Protein 5C0P (pdb70)

InterPro domains:
  IPR006710 Glycoside hydrolase, family 43 [PF04616] (42-323)
  IPR023296 Glycosyl hydrolase, five-bladed beta-propeller domain superfamily [G3DSA:2.115.10.20] (27-323)
  IPR023296 Glycosyl hydrolase, five-bladed beta-propeller domain superfamily [SSF75005] (12-322)
  IPR050727 Glycosyl hydrolase 43 family arabinanases [PTHR43301] (40-306)

Secondary structure (DSSP, 8-state):
----EEGGG---SS-EEE--TTT--EEEEE-SSSEEEEE-SSSSEEEEEEEEE---TT-S--EEEEEEEEEEETTEEEEEEEEEETTEEEEEEEEEESSTT---EESSSS-SS-TT--EEEEEEE-TTS-EEEEEEE-HHHHSB-EEEEEEEPTTSSSEEEEEEEEEEGGGSTTB--EEETTEEEB--B-----B-TTS-B--EEEEBTTT--EEEE-EEBTT--TT---EE-SS-S-SSS-B------TTS---EEEESSSSS-EEEE-----BTTB-

Radius of gyration: 17.66 Å; Cα contacts (8 Å, |Δi|>4): 765; chains: 1; bounding box: 40×49×40 Å

Sequence (279 aa):
ESFTIPVSSLRLRDPFILVDKKTSYYLHFNNNLKIRVYKSKDLSTWKDEGYSFIAKSSDFWGQQDFWAPDVYEYEGRYYLFTTFSNAGVKRGTSILVSDSPKGPFTPLVNKAITPSGWCLDGSLYIDKEGNPWLLFCREWLETIDGEIYAQRLAKDLKTTEGDPYLLFKASEAPWVGSITSSGVTGNVTDAPFIYRLDDGKLILWSSFRKTDGKYAIGQAVSASGNVLGPWVQEPETLNSDDGGHAVFKDLKGRLISYHAPNSQTEHPVITTPIYIKDGKF

Foldseek 3Di:
DDFAAFQLNDFAFQWAWDQDVVVQTKTWGCPDQFIWIWDDNASGTIHTPGTQEHDDPPQQFRDDQHRWYWDDAPQWIKIWTWGADVPWDIAIFIWIANDSSHNTHGPDRDHQPDRVFFGQWDWDQAPVRFIKTKTWTFCVVVQQIWIWIFTADSSNSYTDDDIATQDTQVLAQQWDWDDDPHGTGWGWAADDWDADPVLKIKWIWTAGPPPRAIFIWMWIARVSDPSGNTHTDRDTPDDFSKDNKWDAHPVRFMMWIWDNPDDGTGIDDDGDDDDPHHD

Solvent-accessible surface area: 12162 Å² total

B-factor: mean 16.39, std 7.63, range [6.93, 49.6]

CATH classification: 2.115.10.20

Organism: Bacteroides thetaiotaomicron (strain ATCC 29148 / DSM 2079 / JCM 5827 / CCUG 10774 / NCTC 10582 / VPI-5482 / E50) (NCBI:txid226186)

Nearest PDB structures (foldseek):
  5c0p-assembly1_A  TM=1.004E+00  e=2.204E-50  Bacteroides thetaiotaomicron VPI-5482
  4qqs-assembly1_A  TM=8.569E-01  e=2.802E-17  Halothermothrix orenii H 168
  4nov-assembly1_A  TM=7.541E-01  e=3.709E-13  Butyrivibrio proteoclasticus B316
  6xn1-assembly2_B  TM=7.349E-01  e=5.796E-10  Xanthomonas citri pv. citri str. 306
  4mlg-assembly1_B  TM=7.276E-01  e=7.431E-10  uncultured organism

Structure (mmCIF, N/CA/C/O backbone):
data_5C0P
#
_entry.id   5C0P
#
_cell.length_a   83.804
_cell.length_b   83.804
_cell.length_c   43.366
_cell.angle_alpha   90.00
_cell.angle_beta   90.00
_cell.angle_gamma   90.00
#
_symmetry.space_group_name_H-M   'P 43'
#
loop_
_entity.id
_entity.type
_entity.pdbx_description
1 polymer Endo-arabinase
2 non-polymer 'MAGNESIUM ION'
3 non-polymer 'CHLORIDE ION'
4 non-polymer GLYCEROL
5 non-polymer 2-AMINO-2-HYDROXYMETHYL-PROPANE-1,3-DIOL
6 water water
#
loop_
_atom_site.group_PDB
_atom_site.id
_atom_site.type_symbol
_atom_site.label_atom_id
_atom_site.label_alt_id
_atom_site.label_comp_id
_atom_site.label_asym_id
_atom_site.label_entity_id
_atom_site.label_seq_id
_atom_site.pdbx_PDB_ins_code
_atom_site.Cartn_x
_atom_site.Cartn_y
_atom_site.Cartn_z
_atom_site.occupancy
_atom_site.B_iso_or_equiv
_atom_site.auth_seq_id
_atom_site.auth_comp_id
_atom_site.auth_asym_id
_atom_site.auth_atom_id
_atom_site.pdbx_PDB_model_num
ATOM 1 N N . GLU A 1 15 ? 36.539 -7.215 42.475 1.00 31.52 40 GLU A N 1
ATOM 2 C CA . GLU A 1 15 ? 36.627 -5.757 42.411 1.00 30.82 40 GLU A CA 1
ATOM 3 C C . GLU A 1 15 ? 36.926 -5.150 43.769 1.00 27.75 40 GLU A C 1
ATOM 4 O O . GLU A 1 15 ? 36.226 -5.424 44.741 1.00 27.06 40 GLU A O 1
ATOM 10 N N . SER A 1 16 ? 37.950 -4.303 43.843 1.00 23.22 41 SER A N 1
ATOM 11 C CA . SER A 1 16 ? 38.245 -3.637 45.104 1.00 19.60 41 SER A CA 1
ATOM 12 C C . SER A 1 16 ? 37.918 -2.146 45.031 1.00 18.90 41 SER A C 1
ATOM 13 O O . SER A 1 16 ? 38.133 -1.491 44.009 1.00 23.57 41 SER A O 1
ATOM 16 N N . PHE A 1 17 ? 37.371 -1.626 46.124 1.00 15.59 42 PHE A N 1
ATOM 17 C CA . PHE A 1 17 ? 36.951 -0.239 46.191 1.00 15.11 42 PHE A CA 1
ATOM 18 C C . PHE A 1 17 ? 37.750 0.398 47.311 1.00 17.93 42 PHE A C 1
ATOM 19 O O . PHE A 1 17 ? 37.416 0.248 48.485 1.00 25.32 42 PHE A O 1
ATOM 27 N N . THR A 1 18 ? 38.815 1.099 46.944 1.00 15.50 43 THR A N 1
ATOM 28 C CA . THR A 1 18 ? 39.818 1.525 47.922 1.00 16.03 43 THR A CA 1
ATOM 29 C C . THR A 1 18 ? 39.878 3.030 48.166 1.00 18.10 43 THR A C 1
ATOM 30 O O . THR A 1 18 ? 40.666 3.492 48.994 1.00 20.02 43 THR A O 1
ATOM 34 N N . ILE A 1 19 ? 39.058 3.787 47.447 1.00 14.72 44 ILE A N 1
ATOM 35 C CA . ILE A 1 19 ? 39.068 5.243 47.551 1.00 16.54 44 ILE A CA 1
ATOM 36 C C . ILE A 1 19 ? 37.986 5.703 48.520 1.00 13.15 44 ILE A C 1
ATOM 37 O O . ILE A 1 19 ? 36.795 5.599 48.216 1.00 16.76 44 ILE A O 1
ATOM 42 N N . PRO A 1 20 ? 38.392 6.219 49.690 1.00 14.07 45 PRO A N 1
ATOM 43 C CA . PRO A 1 20 ? 37.368 6.645 50.652 1.00 13.10 45 PRO A CA 1
ATOM 44 C C . PRO A 1 20 ? 36.636 7.885 50.157 1.00 12.56 45 PRO A C 1
ATOM 45 O O . PRO A 1 20 ? 37.265 8.770 49.564 1.00 14.92 45 PRO A O 1
ATOM 49 N N . VAL A 1 21 ? 35.328 7.962 50.400 1.00 15.89 46 VAL A N 1
ATOM 50 C CA . VAL A 1 21 ? 34.548 9.121 49.965 1.00 14.40 46 VAL A CA 1
ATOM 51 C C . VAL A 1 21 ? 35.127 10.433 50.531 1.00 13.13 46 VAL A C 1
ATOM 52 O O . VAL A 1 21 ? 35.094 11.467 49.862 1.00 14.11 46 VAL A O 1
ATOM 56 N N . SER A 1 22 ? 35.708 10.370 51.725 1.00 14.55 47 SER A N 1
ATOM 57 C CA . SER A 1 22 ? 36.275 11.559 52.362 1.00 14.97 47 SER A CA 1
ATOM 58 C C . SER A 1 22 ? 37.495 12.104 51.604 1.00 16.07 47 SER A C 1
ATOM 59 O O . SER A 1 22 ? 37.876 13.265 51.781 1.00 18.25 47 SER A O 1
ATOM 62 N N . SER A 1 23 ? 38.093 11.275 50.750 1.00 15.83 48 SER A N 1
ATOM 63 C CA . SER A 1 23 ? 39.305 11.670 50.033 1.00 15.04 48 SER A CA 1
ATOM 64 C C . SER A 1 23 ? 39.004 12.283 48.665 1.00 14.67 48 SER A C 1
ATOM 65 O O . SER A 1 23 ? 39.901 12.816 48.004 1.00 14.70 48 SER A O 1
ATOM 68 N N . LEU A 1 24 ? 37.748 12.203 48.235 1.00 13.23 49 LEU A N 1
ATOM 69 C CA . LEU A 1 24 ? 37.374 12.726 46.928 1.00 10.11 49 LEU A CA 1
ATOM 70 C C . LEU A 1 24 ? 37.475 14.246 46.918 1.00 12.72 49 LEU A C 1
ATOM 71 O O . LEU A 1 24 ? 37.063 14.910 47.866 1.00 15.72 49 LEU A O 1
ATOM 76 N N . ARG A 1 25 ? 38.062 14.786 45.855 1.00 11.37 50 ARG A N 1
ATOM 77 C CA . ARG A 1 25 ? 38.179 16.224 45.651 1.00 11.11 50 ARG A CA 1
ATOM 78 C C . ARG A 1 25 ? 37.611 16.555 44.278 1.00 15.36 50 ARG A C 1
ATOM 79 O O . ARG A 1 25 ? 38.229 16.282 43.250 1.00 16.21 50 ARG A O 1
ATOM 87 N N . LEU A 1 26 ? 36.409 17.127 44.266 1.00 11.34 51 LEU A N 1
ATOM 88 C CA . LEU A 1 26 ? 35.704 17.415 43.029 1.00 13.58 51 LEU A CA 1
ATOM 89 C C . LEU A 1 26 ? 34.547 18.354 43.336 1.00 13.26 51 LEU A C 1
ATOM 90 O O . LEU A 1 26 ? 34.163 18.523 44.498 1.00 12.98 51 LEU A O 1
ATOM 95 N N . ARG A 1 27 ? 34.032 18.983 42.292 1.00 13.15 52 ARG A N 1
ATOM 96 C CA . ARG A 1 27 ? 32.903 19.895 42.391 1.00 12.43 52 ARG A CA 1
ATOM 97 C C . ARG A 1 27 ? 31.673 19.255 41.776 1.00 11.57 52 ARG A C 1
ATOM 98 O O . ARG A 1 27 ? 31.778 18.315 40.984 1.00 11.67 52 ARG A O 1
ATOM 106 N N . ASP A 1 28 ? 30.508 19.782 42.145 1.00 8.95 53 ASP A N 1
ATOM 107 C CA . ASP A 1 28 ? 29.253 19.481 41.452 1.00 9.38 53 ASP A CA 1
ATOM 108 C C . ASP A 1 28 ? 28.904 17.993 41.370 1.00 9.75 53 ASP A C 1
ATOM 109 O O . ASP A 1 28 ? 28.543 17.511 40.294 1.00 10.80 53 ASP A O 1
ATOM 114 N N . PRO A 1 29 ? 28.996 17.260 42.497 1.00 10.61 54 PRO A N 1
ATOM 115 C CA . PRO A 1 29 ? 28.844 15.801 42.395 1.00 9.45 54 PRO A CA 1
ATOM 116 C C . PRO A 1 29 ? 27.410 15.327 42.179 1.00 11.81 54 PRO A C 1
ATOM 117 O O . PRO A 1 29 ? 26.517 15.531 43.011 1.00 12.97 54 PRO A O 1
ATOM 121 N N . PHE A 1 30 ? 27.208 14.697 41.033 1.00 12.10 55 PHE A N 1
ATOM 122 C CA . PHE A 1 30 ? 25.927 14.104 40.681 1.00 10.81 55 PHE A CA 1
ATOM 123 C C . PHE A 1 30 ? 26.060 12.594 40.839 1.00 9.59 55 PHE A C 1
ATOM 124 O O . PHE A 1 30 ? 26.953 11.983 40.257 1.00 10.98 55 PHE A O 1
ATOM 132 N N . ILE A 1 31 ? 25.167 11.990 41.618 1.00 10.19 56 ILE A N 1
ATOM 133 C CA . ILE A 1 31 ? 25.205 10.543 41.841 1.00 9.26 56 ILE A CA 1
ATOM 134 C C . ILE A 1 31 ? 24.174 9.842 40.964 1.00 8.96 56 ILE A C 1
ATOM 135 O O . ILE A 1 31 ? 22.964 10.081 41.094 1.00 10.29 56 ILE A O 1
ATOM 140 N N . LEU A 1 32 ? 24.654 8.993 40.059 1.00 9.25 57 LEU A N 1
ATOM 141 C CA . LEU A 1 32 ? 23.778 8.123 39.282 1.00 9.32 57 LEU A CA 1
ATOM 142 C C . LEU A 1 32 ? 23.543 6.837 40.069 1.00 12.11 57 LEU A C 1
ATOM 143 O 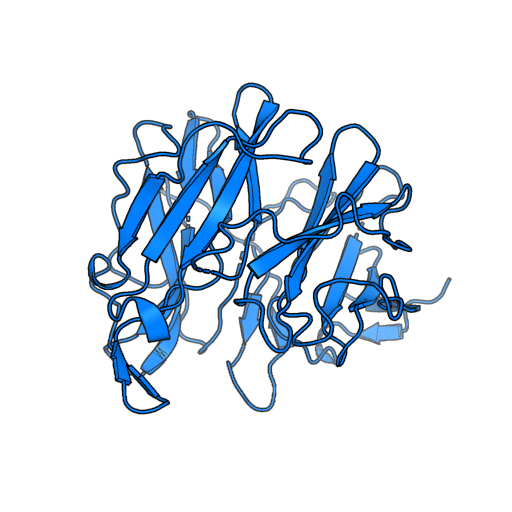O . LEU A 1 32 ? 24.493 6.107 40.360 1.00 10.93 57 LEU A O 1
ATOM 148 N N . VAL A 1 33 ? 22.289 6.576 40.436 1.00 10.60 58 VAL A N 1
ATOM 149 C CA . VAL A 1 33 ? 21.909 5.303 41.053 1.00 10.95 58 VAL A CA 1
ATOM 150 C C . VAL A 1 33 ? 21.436 4.379 39.945 1.00 13.09 58 VAL A C 1
ATOM 151 O O . VAL A 1 33 ? 20.364 4.585 39.370 1.00 15.49 58 VAL A O 1
ATOM 155 N N . ASP A 1 34 ? 22.242 3.371 39.624 1.00 10.59 59 ASP A N 1
ATOM 156 C CA . ASP A 1 34 ? 21.903 2.494 38.514 1.00 11.22 59 ASP A CA 1
ATOM 157 C C . ASP A 1 34 ? 21.417 1.149 39.025 1.00 11.92 59 ASP A C 1
ATOM 158 O O . ASP A 1 34 ? 22.212 0.329 39.491 1.00 13.52 59 ASP A O 1
ATOM 163 N N . LYS A 1 35 ? 20.114 0.906 38.934 1.00 14.31 60 LYS A N 1
ATOM 164 C CA . LYS A 1 35 ? 19.580 -0.374 39.381 1.00 15.74 60 LYS A CA 1
ATOM 165 C C . LYS A 1 35 ? 20.097 -1.526 38.523 1.00 16.90 60 LYS A C 1
ATOM 166 O O . LYS A 1 35 ? 20.348 -2.620 39.036 1.00 17.17 60 LYS A O 1
ATOM 170 N N . LYS A 1 36 ? 20.273 -1.272 37.230 1.00 15.33 61 LYS A N 1
ATOM 171 C CA . LYS A 1 36 ? 20.640 -2.329 36.287 1.00 15.56 61 LYS A CA 1
ATOM 172 C C . LYS A 1 36 ? 21.924 -3.049 36.694 1.00 14.26 61 LYS A C 1
ATOM 173 O O . LYS A 1 36 ? 21.952 -4.285 36.782 1.00 17.02 61 LYS A O 1
ATOM 179 N N . THR A 1 37 ? 22.969 -2.274 36.972 1.00 14.20 62 THR A N 1
ATOM 180 C CA . THR A 1 37 ? 24.253 -2.833 37.392 1.00 11.30 62 THR A CA 1
ATOM 181 C C . THR A 1 37 ? 24.383 -2.843 38.910 1.00 14.57 62 THR A C 1
ATOM 182 O O . THR A 1 37 ? 25.381 -3.330 39.454 1.00 12.31 62 THR A O 1
ATOM 186 N N . SER A 1 38 ? 23.366 -2.303 39.583 1.00 11.89 63 SER A N 1
ATOM 187 C CA . SER A 1 38 ? 23.317 -2.278 41.048 1.00 10.35 63 SER A CA 1
ATOM 188 C C . SER A 1 38 ? 24.537 -1.577 41.646 1.00 10.51 63 SER A C 1
ATOM 189 O O . SER A 1 38 ? 25.205 -2.107 42.546 1.00 10.43 63 SER A O 1
ATOM 200 N N . TYR A 1 40 ? 26.428 2.662 42.211 1.00 9.39 65 TYR A N 1
ATOM 201 C CA . TYR A 1 40 ? 26.381 4.115 42.141 1.00 9.86 65 TYR A CA 1
ATOM 202 C C . TYR A 1 40 ? 27.556 4.593 41.289 1.00 10.44 65 TYR A C 1
ATOM 203 O O . TYR A 1 40 ? 28.659 4.041 41.368 1.00 10.89 65 TYR A O 1
ATOM 212 N N . TYR A 1 41 ? 27.320 5.617 40.473 1.00 9.95 66 TYR A N 1
ATOM 213 C CA . TYR A 1 41 ? 28.369 6.161 39.614 1.00 9.40 66 TYR A CA 1
ATOM 214 C C . TYR A 1 41 ? 28.499 7.654 39.830 1.00 7.90 66 TYR A C 1
ATOM 215 O O . TYR A 1 41 ? 27.500 8.372 39.859 1.00 12.21 66 TYR A O 1
ATOM 224 N N . LEU A 1 42 ? 29.741 8.112 39.932 1.00 9.30 67 LEU A N 1
ATOM 225 C CA . LEU A 1 42 ? 30.040 9.532 40.069 1.00 9.37 67 LEU A CA 1
ATOM 226 C C . LEU A 1 42 ? 30.968 9.938 38.932 1.00 9.44 67 LEU A C 1
ATOM 227 O O . LEU A 1 42 ? 32.172 9.632 38.945 1.00 10.25 67 LEU A O 1
ATOM 232 N N . HIS A 1 43 ? 30.381 10.593 37.930 1.00 10.50 68 HIS A N 1
ATOM 233 C CA . HIS A 1 43 ? 31.127 11.152 36.812 1.00 8.75 68 HIS A CA 1
ATOM 234 C C . HIS A 1 43 ? 31.513 12.576 37.179 1.00 11.47 68 HIS A C 1
ATOM 235 O O . HIS A 1 43 ? 30.691 13.320 37.709 1.00 13.93 68 HIS A O 1
ATOM 242 N N . PHE A 1 44 ? 32.749 12.968 36.887 1.00 7.94 69 PHE A N 1
ATOM 243 C CA . PHE A 1 44 ? 33.198 14.297 37.285 1.00 9.07 69 PHE A CA 1
ATOM 244 C C . PHE A 1 44 ? 34.198 14.897 36.305 1.00 11.85 69 PHE A C 1
ATOM 245 O O . PHE A 1 44 ? 34.856 14.176 35.549 1.00 12.44 69 PHE A O 1
ATOM 253 N N . ASN A 1 45 ? 34.275 16.226 36.298 1.00 11.96 70 ASN A N 1
ATOM 254 C CA . ASN A 1 45 ? 35.268 16.940 35.513 1.00 10.12 70 ASN A CA 1
ATOM 255 C C . ASN A 1 45 ? 36.668 16.652 36.059 1.00 13.66 70 ASN A C 1
ATOM 256 O O . ASN A 1 45 ? 36.974 16.985 37.209 1.00 17.45 70 ASN A O 1
ATOM 261 N N . ASN A 1 46 ? 37.505 16.023 35.244 1.00 12.24 71 ASN A N 1
ATOM 262 C CA . ASN A 1 46 ? 38.854 15.641 35.644 1.00 11.98 71 ASN A CA 1
ATOM 263 C C . ASN A 1 46 ? 39.871 16.387 34.773 1.00 11.31 71 ASN A C 1
ATOM 264 O O . ASN A 1 46 ? 40.964 15.890 34.494 1.00 13.66 71 ASN A O 1
ATOM 269 N N . ASN A 1 47 ? 39.478 17.600 34.375 1.00 10.83 72 ASN A N 1
ATOM 270 C CA . ASN A 1 47 ? 40.280 18.510 33.547 1.00 11.05 72 ASN A CA 1
ATOM 271 C C . ASN A 1 47 ? 40.259 18.120 32.069 1.00 11.60 72 ASN A C 1
ATOM 272 O O . ASN A 1 47 ? 41.072 17.307 31.621 1.00 12.07 72 ASN A O 1
ATOM 277 N N . LEU A 1 48 ? 39.310 18.704 31.335 1.00 11.83 73 LEU A N 1
ATOM 278 C CA . LEU A 1 48 ? 39.132 18.464 29.891 1.00 10.71 73 LEU A CA 1
ATOM 279 C C . LEU A 1 48 ? 38.865 16.989 29.577 1.00 12.18 73 LEU A C 1
ATOM 280 O O . LEU A 1 48 ? 39.216 16.482 28.502 1.00 13.48 73 LEU A O 1
ATOM 285 N N . LYS A 1 49 ? 38.244 16.317 30.538 1.00 10.67 74 LYS A N 1
ATOM 286 C CA . LYS A 1 49 ? 37.761 14.956 30.347 1.00 10.93 74 LYS A CA 1
ATOM 287 C C . LYS A 1 49 ? 36.854 14.612 31.499 1.00 11.05 74 LYS A C 1
ATOM 288 O O . LYS A 1 49 ? 36.950 15.206 32.572 1.00 13.38 74 LYS A O 1
ATOM 294 N N . ILE A 1 50 ? 35.963 13.653 31.273 1.00 11.10 75 ILE A N 1
ATOM 295 C CA . ILE A 1 50 ? 35.077 13.204 32.330 1.00 10.11 75 ILE A CA 1
ATOM 296 C C . ILE A 1 50 ? 35.570 11.859 32.845 1.00 9.82 75 ILE A C 1
ATOM 297 O O . ILE A 1 50 ? 35.739 10.911 32.079 1.00 12.16 75 ILE A O 1
ATOM 302 N N . ARG A 1 51 ? 35.823 11.806 34.151 1.00 10.04 76 ARG A N 1
ATOM 303 C CA . ARG A 1 51 ? 36.284 10.599 34.828 1.00 10.19 76 ARG A CA 1
ATOM 304 C C . ARG A 1 51 ? 35.085 9.999 35.549 1.00 11.24 76 ARG A C 1
ATOM 305 O O . ARG A 1 51 ? 34.169 10.720 35.928 1.00 11.16 76 ARG A O 1
ATOM 313 N N . VAL A 1 52 ? 35.073 8.681 35.730 1.00 9.93 77 VAL A N 1
ATOM 314 C CA . VAL A 1 52 ? 33.970 8.057 36.446 1.00 11.70 77 VAL A CA 1
ATOM 315 C C . VAL A 1 52 ? 34.469 7.130 37.553 1.00 9.37 77 VAL A C 1
ATOM 316 O O . VAL A 1 52 ? 35.333 6.287 37.336 1.00 10.92 77 VAL A O 1
ATOM 320 N N . TYR A 1 53 ? 33.932 7.329 38.752 1.00 10.96 78 TYR A N 1
ATOM 321 C CA . TYR A 1 53 ? 34.177 6.424 39.866 1.00 9.37 78 TYR A CA 1
ATOM 322 C C . TYR A 1 53 ? 32.892 5.665 40.154 1.00 11.97 78 TYR A C 1
ATOM 323 O O . TYR A 1 53 ? 31.804 6.152 39.864 1.00 11.50 78 TYR A O 1
ATOM 332 N N . LYS A 1 54 ? 33.023 4.481 40.742 1.00 11.10 79 LYS A N 1
ATOM 333 C CA . LYS A 1 54 ? 31.889 3.595 40.972 1.00 11.83 79 LYS A CA 1
ATOM 334 C C . LYS A 1 54 ? 31.916 3.126 42.421 1.00 13.28 79 LYS A C 1
ATOM 335 O O . LYS A 1 54 ? 32.988 3.013 43.011 1.00 12.25 79 LYS A O 1
ATOM 341 N N . SER A 1 55 ? 30.741 2.862 42.993 1.00 9.70 80 SER A N 1
ATOM 342 C CA . SER A 1 55 ? 30.651 2.465 44.402 1.00 10.65 80 SER A CA 1
ATOM 343 C C . SER A 1 55 ? 29.468 1.539 44.650 1.00 10.30 80 SER A C 1
ATOM 344 O O . SER A 1 55 ? 28.425 1.683 44.012 1.00 11.80 80 SER A O 1
ATOM 347 N N . LYS A 1 56 ? 29.629 0.590 45.574 1.00 10.08 81 LYS A N 1
ATOM 348 C CA . LYS A 1 56 ? 28.517 -0.249 45.996 1.00 9.00 81 LYS A CA 1
ATOM 349 C C . LYS A 1 56 ? 27.639 0.450 47.025 1.00 11.45 81 LYS A C 1
ATOM 350 O O . LYS A 1 56 ? 26.480 0.083 47.180 1.00 11.61 81 LYS A O 1
ATOM 356 N N . ASP A 1 57 ? 28.194 1.431 47.743 1.00 11.51 82 ASP A N 1
ATOM 357 C CA . ASP A 1 57 ? 27.531 1.906 48.960 1.00 9.72 82 ASP A CA 1
ATOM 358 C C . ASP A 1 57 ? 27.678 3.389 49.278 1.00 10.33 82 ASP A C 1
ATOM 359 O O . ASP A 1 57 ? 27.188 3.836 50.325 1.00 13.31 82 ASP A O 1
ATOM 364 N N . LEU A 1 58 ? 28.356 4.118 48.388 1.00 10.92 83 LEU A N 1
ATOM 365 C CA . LEU A 1 58 ? 28.658 5.556 48.520 1.00 11.10 83 LEU A CA 1
ATOM 366 C C . LEU A 1 58 ? 29.827 5.868 49.455 1.00 10.52 83 LEU A C 1
ATOM 367 O O . LEU A 1 58 ? 30.287 7.013 49.520 1.00 12.65 83 LEU A O 1
ATOM 372 N N . SER A 1 59 ? 30.326 4.849 50.152 1.00 11.58 84 SER A N 1
ATOM 373 C CA . SER A 1 59 ? 31.380 5.042 51.146 1.00 12.91 84 SER A CA 1
ATOM 374 C C . SER A 1 59 ? 32.782 4.824 50.581 1.00 15.53 84 SER A C 1
ATOM 375 O O . SER A 1 59 ? 33.687 5.626 50.829 1.00 15.78 84 SER A O 1
ATOM 378 N N . THR A 1 60 ? 32.967 3.745 49.826 1.00 13.66 85 THR A N 1
ATOM 379 C CA . THR A 1 60 ? 34.254 3.500 49.183 1.00 12.05 85 THR A CA 1
ATOM 380 C C . THR A 1 60 ? 34.071 3.392 47.675 1.00 12.39 85 THR A C 1
ATOM 381 O O . THR A 1 60 ? 33.068 2.849 47.195 1.00 12.02 85 THR A O 1
ATOM 385 N N . TRP A 1 61 ? 35.053 3.907 46.936 1.00 10.30 86 TRP A N 1
ATOM 386 C CA . TRP A 1 61 ? 34.924 4.100 45.498 1.00 11.19 86 TRP A CA 1
ATOM 387 C C . TRP A 1 61 ? 36.032 3.413 44.713 1.00 13.00 86 TRP A C 1
ATOM 388 O O . TRP A 1 61 ? 37.117 3.139 45.248 1.00 13.23 86 TRP A O 1
ATOM 399 N N . LYS A 1 62 ? 35.746 3.141 43.442 1.00 13.37 87 LYS A N 1
ATOM 400 C CA . LYS A 1 62 ? 36.703 2.526 42.530 1.00 14.09 87 LYS A CA 1
ATOM 401 C C . LYS A 1 62 ? 36.799 3.354 41.253 1.00 13.61 87 LYS A C 1
ATOM 402 O O . LYS A 1 62 ? 35.784 3.803 40.716 1.00 13.53 87 LYS A O 1
ATOM 408 N N . ASP A 1 63 ? 38.017 3.563 40.775 1.00 12.38 88 ASP A N 1
ATOM 409 C CA . ASP A 1 63 ? 38.248 4.278 39.529 1.00 13.17 88 ASP A CA 1
ATOM 410 C C . ASP A 1 63 ? 37.874 3.390 38.348 1.00 15.79 88 ASP A C 1
ATOM 411 O O . ASP A 1 63 ? 38.412 2.288 38.192 1.00 17.33 88 ASP A O 1
ATOM 416 N N . GLU A 1 64 ? 36.941 3.871 37.528 1.00 13.11 89 GLU A N 1
ATOM 417 C CA . GLU A 1 64 ? 36.532 3.161 36.320 1.00 14.30 89 GLU A CA 1
ATOM 418 C C . GLU A 1 64 ? 36.979 3.879 35.047 1.00 17.25 89 GLU A C 1
ATOM 419 O O . GLU A 1 64 ? 36.513 3.570 33.954 1.00 18.92 89 GLU A O 1
ATOM 425 N N . GLY A 1 65 ? 37.908 4.818 35.182 1.00 15.89 90 GLY A N 1
ATOM 426 C CA . GLY A 1 65 ? 38.516 5.422 34.013 1.00 15.61 90 GLY A CA 1
ATOM 427 C C . GLY A 1 65 ? 37.733 6.595 33.460 1.00 13.37 90 GLY A C 1
ATOM 428 O O . GLY A 1 65 ? 37.004 7.273 34.184 1.00 13.31 90 GLY A O 1
ATOM 429 N N . TYR A 1 66 ? 37.877 6.839 32.163 1.00 13.60 91 TYR A N 1
ATOM 430 C CA . TYR A 1 66 ? 37.252 8.007 31.559 1.00 12.07 91 TYR A CA 1
ATOM 431 C C . TYR A 1 66 ? 35.989 7.633 30.808 1.00 13.70 91 TYR A C 1
ATOM 432 O O . TYR A 1 66 ? 35.996 6.726 29.970 1.00 18.74 91 TYR A O 1
ATOM 441 N N . SER A 1 67 ? 34.907 8.338 31.123 1.00 13.27 92 SER A N 1
ATOM 442 C CA . SER A 1 67 ? 33.628 8.111 30.470 1.00 12.47 92 SER A CA 1
ATOM 443 C C . SER A 1 67 ? 33.454 9.019 29.253 1.00 12.04 92 SER A C 1
ATOM 444 O O . SER A 1 67 ? 32.663 8.713 28.367 1.00 13.26 92 SER A O 1
ATOM 447 N N . PHE A 1 68 ? 34.179 10.137 29.205 1.00 10.80 93 PHE A N 1
ATOM 448 C CA . PHE A 1 68 ? 34.180 10.968 27.997 1.00 9.93 93 PHE A CA 1
ATOM 449 C C . PHE A 1 68 ? 35.485 11.708 27.765 1.00 12.80 93 PHE A C 1
ATOM 450 O O . PHE A 1 68 ? 35.916 12.510 28.602 1.00 13.79 93 PHE A O 1
ATOM 458 N N . ILE A 1 69 ? 36.104 11.430 26.619 1.00 14.33 94 ILE A N 1
ATOM 459 C CA . ILE A 1 69 ? 37.213 12.217 26.102 1.00 15.84 94 ILE A CA 1
ATOM 460 C C . ILE A 1 69 ? 36.768 12.713 24.742 1.00 14.29 94 ILE A C 1
ATOM 461 O O . ILE A 1 69 ? 36.434 11.901 23.878 1.00 18.97 94 ILE A O 1
ATOM 466 N N . ALA A 1 70 ? 36.776 14.028 24.538 1.00 16.01 95 ALA A N 1
ATOM 467 C CA . ALA A 1 70 ? 36.309 14.596 23.275 1.00 16.90 95 ALA A CA 1
ATOM 468 C C . ALA A 1 70 ? 37.233 14.250 22.119 1.00 16.77 95 ALA A C 1
ATOM 469 O O . ALA A 1 70 ? 38.460 14.366 22.227 1.00 18.27 95 ALA A O 1
ATOM 471 N N . LYS A 1 71 ? 36.645 13.828 21.002 1.00 16.64 96 LYS A N 1
ATOM 472 C CA . LYS A 1 71 ? 37.389 13.742 19.750 1.00 16.72 96 LYS A CA 1
ATOM 473 C C . LYS A 1 71 ? 37.617 15.165 19.251 1.00 17.23 96 LYS A C 1
ATOM 474 O O . LYS A 1 71 ? 36.975 16.102 19.728 1.00 16.96 96 LYS A O 1
ATOM 478 N N A SER A 1 72 ? 38.529 15.331 18.295 0.64 20.25 97 SER A N 1
ATOM 479 N N B SER A 1 72 ? 38.529 15.318 18.293 0.36 19.92 97 SER A N 1
ATOM 480 C CA A SER A 1 72 ? 38.905 16.667 17.835 0.64 19.93 97 SER A CA 1
ATOM 481 C CA B SER A 1 72 ? 38.915 16.636 17.792 0.36 20.31 97 SER A CA 1
ATOM 482 C C A SER A 1 72 ? 37.767 17.406 17.133 0.64 21.95 97 SER A C 1
ATOM 483 C C B SER A 1 72 ? 37.764 17.397 17.146 0.36 21.61 97 SER A C 1
ATOM 484 O O A SER A 1 72 ? 37.769 18.633 17.067 0.64 23.58 97 SER A O 1
ATOM 485 O O B SER A 1 72 ? 37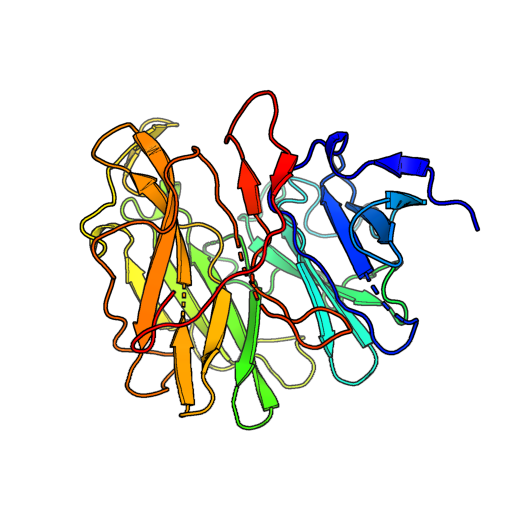.757 18.625 17.132 0.36 22.95 97 SER A O 1
ATOM 490 N N . ASP A 1 73 ? 36.794 16.662 16.615 1.00 18.57 98 ASP A N 1
ATOM 491 C CA . A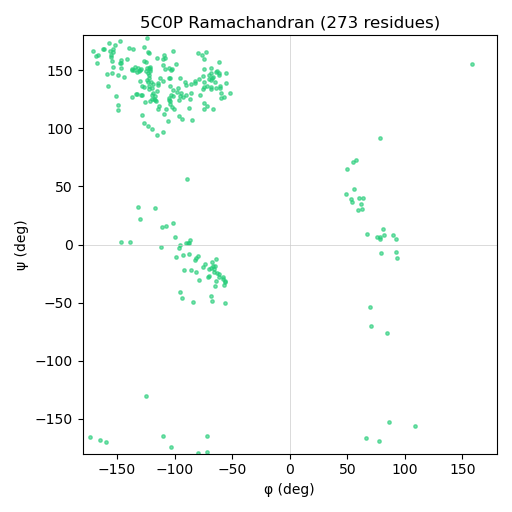SP A 1 73 ? 35.666 17.281 15.923 1.00 18.98 98 ASP A CA 1
ATOM 492 C C . ASP A 1 73 ? 34.469 17.598 16.818 1.00 19.70 98 ASP A C 1
ATOM 493 O O . ASP A 1 73 ? 33.473 18.142 16.346 1.00 19.45 98 ASP A O 1
ATOM 498 N N . PHE A 1 74 ? 34.568 17.285 18.106 1.00 17.38 99 PHE A N 1
ATOM 499 C CA . PHE A 1 74 ? 33.509 17.658 19.041 1.00 13.34 99 PHE A CA 1
ATOM 500 C C . PHE A 1 74 ? 33.422 19.173 19.149 1.00 13.63 99 PHE A C 1
ATOM 501 O O . PHE A 1 74 ? 34.443 19.864 19.193 1.00 14.66 99 PHE A O 1
ATOM 509 N N . TRP A 1 75 ? 32.198 19.693 19.202 1.00 12.67 100 TRP A N 1
ATOM 510 C CA . TRP A 1 75 ? 31.987 21.128 19.143 1.00 12.30 100 TRP A CA 1
ATOM 511 C C . TRP A 1 75 ? 32.586 21.886 20.314 1.00 14.27 100 TRP A C 1
ATOM 512 O O . TRP A 1 75 ? 32.974 23.044 20.162 1.00 18.98 100 TRP A O 1
ATOM 523 N N . GLY A 1 76 ? 32.630 21.249 21.480 1.00 14.74 101 GLY A N 1
ATOM 524 C CA . GLY A 1 76 ? 32.996 21.947 22.702 1.00 16.94 101 GLY A CA 1
ATOM 525 C C . GLY A 1 76 ? 34.288 21.430 23.299 1.00 12.97 101 GLY A C 1
ATOM 526 O O . GLY A 1 76 ? 34.286 20.480 24.073 1.00 15.38 101 GLY A O 1
ATOM 527 N N . GLN A 1 77 ? 35.393 22.073 22.956 1.00 14.04 102 GLN A N 1
ATOM 528 C CA . GLN A 1 77 ? 36.690 21.588 23.405 1.00 13.71 102 GLN A CA 1
ATOM 529 C C . GLN A 1 77 ? 37.099 22.138 24.766 1.00 14.17 102 GLN A C 1
ATOM 530 O O . GLN A 1 77 ? 38.094 21.692 25.336 1.00 14.72 102 GLN A O 1
ATOM 536 N N . GLN A 1 78 ? 36.335 23.092 25.294 1.00 11.98 103 GLN A N 1
ATOM 537 C CA . GLN A 1 78 ? 36.680 23.721 26.574 1.00 11.33 103 GLN A CA 1
ATOM 538 C C . GLN A 1 78 ? 35.655 23.444 27.656 1.00 11.97 103 GLN A C 1
ATOM 539 O O . GLN A 1 78 ? 34.515 23.058 27.360 1.00 11.02 103 GLN A O 1
ATOM 545 N N . ASP A 1 79 ? 36.098 23.621 28.904 1.00 12.04 104 ASP A N 1
ATOM 546 C CA . ASP A 1 79 ? 35.274 23.582 30.121 1.00 9.65 104 ASP A CA 1
ATOM 547 C C . ASP A 1 79 ? 35.029 22.183 30.707 1.00 11.09 104 ASP A C 1
ATOM 548 O O . ASP A 1 79 ? 35.642 21.843 31.709 1.00 11.33 104 ASP A O 1
ATOM 553 N N . PHE A 1 80 ? 34.137 21.394 30.104 1.00 9.87 105 PHE A N 1
ATOM 554 C CA . PHE A 1 80 ? 33.761 20.072 30.643 1.00 9.86 105 PHE A CA 1
ATOM 555 C C . PHE A 1 80 ? 33.163 20.196 32.049 1.00 10.71 105 PHE A C 1
ATOM 556 O O . PHE A 1 80 ? 33.435 19.378 32.926 1.00 11.35 105 PHE A O 1
ATOM 564 N N . TRP A 1 81 ? 32.345 21.222 32.255 1.00 10.20 106 TRP A N 1
ATOM 565 C CA . TRP A 1 81 ? 31.844 21.535 33.593 1.00 11.64 106 TRP A CA 1
ATOM 566 C C . TRP A 1 81 ? 30.643 20.711 34.004 1.00 9.65 106 TRP A C 1
ATOM 567 O O . TRP A 1 81 ? 29.726 20.472 33.206 1.00 10.45 106 TRP A O 1
ATOM 578 N N . ALA A 1 82 ? 30.665 20.293 35.269 1.00 9.87 107 ALA A N 1
ATOM 579 C CA . ALA A 1 82 ? 29.489 19.797 35.978 1.00 8.91 107 ALA A CA 1
ATOM 580 C C . ALA A 1 82 ? 28.669 18.739 35.246 1.00 10.04 107 ALA A C 1
ATOM 581 O O . ALA A 1 82 ? 27.510 18.956 34.908 1.00 10.61 107 ALA A O 1
ATOM 583 N N . PRO A 1 83 ? 29.259 17.566 35.023 1.00 9.58 108 PRO A N 1
ATOM 584 C CA . PRO A 1 83 ? 28.482 16.497 34.392 1.00 8.43 108 PRO A CA 1
ATOM 585 C C . PRO A 1 83 ? 27.343 15.973 35.283 1.00 10.31 108 PRO A C 1
ATOM 586 O O . PRO A 1 83 ? 27.486 15.877 36.513 1.00 10.19 108 PRO A O 1
ATOM 590 N N . ASP A 1 84 ? 26.219 15.648 34.640 1.00 9.19 109 ASP A N 1
ATOM 591 C CA . ASP A 1 84 ? 25.130 14.872 35.231 1.00 8.29 109 ASP A CA 1
ATOM 592 C C . ASP A 1 84 ? 24.980 13.646 34.341 1.00 11.37 109 ASP A C 1
ATOM 593 O O . ASP A 1 84 ? 25.214 13.734 33.127 1.00 10.37 109 ASP A O 1
ATOM 598 N N . VAL A 1 85 ? 24.555 12.513 34.898 1.00 9.93 110 VAL A N 1
ATOM 599 C CA . VAL A 1 85 ? 24.265 11.349 34.060 1.00 8.85 110 VAL A CA 1
ATOM 600 C C . VAL A 1 85 ? 22.919 10.749 34.431 1.00 11.01 110 VAL A C 1
ATOM 601 O O . VAL A 1 85 ? 22.655 10.480 35.609 1.00 12.67 110 VAL A O 1
ATOM 605 N N . TYR A 1 86 ? 22.082 10.536 33.421 1.00 9.97 111 TYR A N 1
ATOM 606 C CA . TYR A 1 86 ? 20.733 10.039 33.623 1.00 9.51 111 TYR A CA 1
ATOM 607 C C . TYR A 1 86 ? 20.509 8.733 32.895 1.00 12.11 111 TYR A C 1
ATOM 608 O O . TYR A 1 86 ? 20.934 8.572 31.750 1.00 14.19 111 TYR A O 1
ATOM 617 N N . GLU A 1 87 ? 19.805 7.810 33.542 1.00 12.15 112 GLU A N 1
ATOM 618 C CA . GLU A 1 87 ? 19.296 6.650 32.828 1.00 10.86 112 GLU A CA 1
ATOM 619 C C . GLU A 1 87 ? 17.958 7.047 32.222 1.00 13.59 112 GLU A C 1
ATOM 620 O O . GLU A 1 87 ? 17.084 7.586 32.906 1.00 14.42 112 GLU A O 1
ATOM 626 N N . TYR A 1 88 ? 17.787 6.775 30.937 1.00 10.41 113 TYR A N 1
ATOM 627 C CA . TYR A 1 88 ? 16.564 7.162 30.248 1.00 10.74 113 TYR A CA 1
ATOM 628 C C . TYR A 1 88 ? 16.244 6.177 29.141 1.00 15.96 113 TYR A C 1
ATOM 629 O O . TYR A 1 88 ? 17.001 6.045 28.177 1.00 15.10 113 TYR A O 1
ATOM 638 N N . GLU A 1 89 ? 15.117 5.482 29.293 1.00 17.98 114 GLU A N 1
ATOM 639 C CA . GLU A 1 89 ? 14.654 4.497 28.318 1.00 19.50 114 GLU A CA 1
ATOM 640 C C . GLU A 1 89 ? 15.739 3.499 27.896 1.00 18.97 114 GLU A C 1
ATOM 641 O O . GLU A 1 89 ? 15.887 3.184 26.716 1.00 22.80 114 GLU A O 1
ATOM 647 N N . GLY A 1 90 ? 16.499 3.011 28.868 1.00 17.95 115 GLY A N 1
ATOM 648 C CA . GLY A 1 90 ? 17.418 1.920 28.608 1.00 17.71 115 GLY A CA 1
ATOM 649 C C . GLY A 1 90 ? 18.827 2.328 28.237 1.00 19.52 115 GLY A C 1
ATOM 650 O O . GLY A 1 90 ? 19.705 1.472 28.105 1.00 21.57 115 GLY A O 1
ATOM 651 N N . ARG A 1 91 ? 19.052 3.627 28.060 1.00 14.15 116 ARG A N 1
ATOM 652 C CA . ARG A 1 91 ? 20.401 4.120 27.791 1.00 12.49 116 ARG A CA 1
ATOM 653 C C . ARG A 1 91 ? 20.804 5.176 28.815 1.00 14.78 116 ARG A C 1
ATOM 654 O O . ARG A 1 91 ? 20.020 5.538 29.700 1.00 12.55 116 ARG A O 1
ATOM 662 N N . TYR A 1 92 ? 22.036 5.664 28.704 1.00 11.26 117 TYR A N 1
ATOM 663 C CA . TYR A 1 92 ? 22.557 6.612 29.680 1.00 11.79 117 TYR A CA 1
ATOM 664 C C . TYR A 1 92 ? 22.976 7.881 28.982 1.00 10.33 117 TYR A C 1
ATOM 665 O O . TYR A 1 92 ? 23.599 7.829 27.926 1.00 11.36 117 TYR A O 1
ATOM 674 N N . TYR A 1 93 ? 22.625 9.016 29.578 1.00 9.88 118 TYR A N 1
ATOM 675 C CA . TYR A 1 93 ? 22.834 10.320 28.945 1.00 10.40 118 TYR A CA 1
ATOM 676 C C . TYR A 1 93 ? 23.618 11.246 29.853 1.00 10.55 118 TYR A C 1
ATOM 677 O O . TYR A 1 93 ? 23.222 11.527 30.987 1.00 10.59 118 TYR A O 1
ATOM 686 N N . LEU A 1 94 ? 24.738 11.715 29.328 1.00 9.26 119 LEU A N 1
ATOM 687 C CA . LEU A 1 94 ? 25.625 12.645 30.010 1.00 8.18 119 LEU A CA 1
ATOM 688 C C . LEU A 1 94 ? 25.288 14.066 29.561 1.00 9.90 119 LEU A C 1
ATOM 689 O O . LEU A 1 94 ? 25.271 14.359 28.357 1.00 10.28 119 LEU A O 1
ATOM 694 N N . PHE A 1 95 ? 24.989 14.930 30.525 1.00 9.80 120 PHE A N 1
ATOM 695 C CA . PHE A 1 95 ? 24.729 16.347 30.282 1.00 8.71 120 PHE A CA 1
ATOM 696 C C . PHE A 1 95 ? 25.927 17.118 30.857 1.00 9.91 120 PHE A C 1
ATOM 697 O O . PHE A 1 95 ? 26.130 17.135 32.079 1.00 10.58 120 PHE A O 1
ATOM 705 N N . THR A 1 96 ? 26.723 17.746 29.994 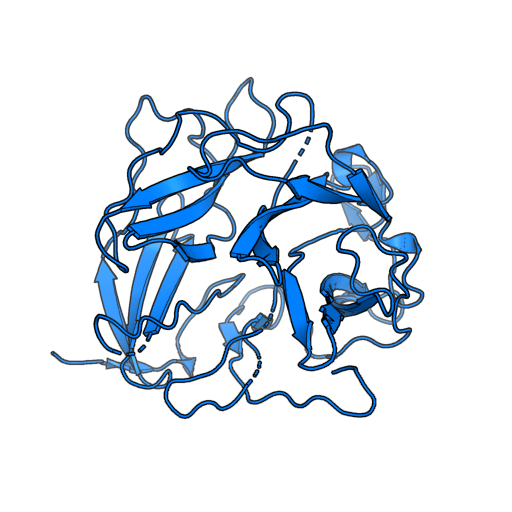1.00 8.58 121 THR A N 1
ATOM 706 C CA . THR A 1 96 ? 27.934 18.450 30.425 1.00 10.06 121 THR A CA 1
ATOM 707 C C . THR A 1 96 ? 28.036 19.783 29.694 1.00 9.71 121 THR A C 1
ATOM 708 O O . THR A 1 96 ? 27.533 19.925 28.574 1.00 9.81 121 THR A O 1
ATOM 712 N N . THR A 1 97 ? 28.670 20.761 30.331 1.00 8.51 122 THR A N 1
ATOM 713 C CA . THR A 1 97 ? 28.756 22.098 29.762 1.00 9.69 122 THR A CA 1
ATOM 714 C C . THR A 1 97 ? 30.125 22.342 29.125 1.00 9.27 122 THR A C 1
ATOM 715 O O . THR A 1 97 ? 31.172 22.037 29.703 1.00 11.24 122 THR A O 1
ATOM 719 N N . PHE A 1 98 ? 30.108 22.890 27.908 1.00 9.42 123 PHE A N 1
ATOM 720 C CA . PHE A 1 98 ? 31.323 23.107 27.140 1.00 11.44 123 PHE A CA 1
ATOM 721 C C . PHE A 1 98 ? 31.282 24.485 26.505 1.00 13.24 123 PHE A C 1
ATOM 722 O O . PHE A 1 98 ? 30.236 25.123 26.466 1.00 11.55 123 PHE A O 1
ATOM 730 N N . SER A 1 99 ? 32.417 24.929 25.980 1.00 12.22 124 SER A N 1
ATOM 731 C CA . SER A 1 99 ? 32.456 26.091 25.110 1.00 13.86 124 SER A CA 1
ATOM 732 C C . SER A 1 99 ? 33.572 25.884 24.094 1.00 13.25 124 SER A C 1
ATOM 733 O O . SER A 1 99 ? 34.313 24.903 24.163 1.00 13.57 124 SER A O 1
ATOM 736 N N . ASN A 1 100 ? 33.693 26.802 23.143 1.00 14.47 125 ASN A N 1
ATOM 737 C CA . ASN A 1 100 ? 34.759 26.725 22.162 1.00 15.46 125 ASN A CA 1
ATOM 738 C C . ASN A 1 100 ? 35.013 28.122 21.650 1.00 16.73 125 ASN A C 1
ATOM 739 O O . ASN A 1 100 ? 34.176 29.008 21.830 1.00 17.43 125 ASN A O 1
ATOM 744 N N . ALA A 1 101 ? 36.158 28.331 21.014 1.00 18.18 126 ALA A N 1
ATOM 745 C CA . ALA A 1 101 ? 36.379 29.588 20.322 1.00 23.56 126 ALA A CA 1
ATOM 746 C C . ALA A 1 101 ? 35.260 29.758 19.298 1.00 25.37 126 ALA A C 1
ATOM 747 O O . ALA A 1 101 ? 34.985 28.845 18.515 1.00 30.28 126 ALA A O 1
ATOM 749 N N . GLY A 1 102 ? 34.582 30.899 19.345 1.00 25.65 127 GLY A N 1
ATOM 750 C CA . GLY A 1 102 ? 33.527 31.196 18.392 1.00 28.09 127 GLY A CA 1
ATOM 751 C C . GLY A 1 102 ? 32.178 30.533 18.631 1.00 27.67 127 GLY A C 1
ATOM 752 O O . GLY A 1 102 ? 31.286 30.638 17.785 1.00 26.82 127 GLY A O 1
ATOM 753 N N . VAL A 1 103 ? 32.022 29.835 19.758 1.00 21.78 128 VAL A N 1
ATOM 754 C CA . VAL A 1 103 ? 30.731 29.259 20.127 1.00 21.64 128 VAL A CA 1
ATOM 755 C C . VAL A 1 103 ? 30.433 29.566 21.588 1.00 23.80 128 VAL A C 1
ATOM 756 O O . VAL A 1 103 ? 31.266 29.312 22.465 1.00 23.93 128 VAL A O 1
ATOM 760 N N . LYS A 1 104 ? 29.241 30.086 21.862 1.00 16.64 129 LYS A N 1
ATOM 761 C CA . LYS A 1 104 ? 28.867 30.373 23.244 1.00 16.93 129 LYS A CA 1
ATOM 762 C C . LYS A 1 104 ? 28.802 29.110 24.094 1.00 14.66 129 LYS A C 1
ATOM 763 O O . LYS A 1 104 ? 28.494 28.014 23.604 1.00 15.86 129 LYS A O 1
ATOM 769 N N . ARG A 1 105 ? 29.103 29.266 25.379 1.00 12.10 130 ARG A N 1
ATOM 770 C CA . ARG A 1 105 ? 28.998 28.171 26.331 1.00 12.05 130 ARG A CA 1
ATOM 771 C C . ARG A 1 105 ? 27.595 27.576 26.307 1.00 11.42 130 ARG A C 1
ATOM 772 O O . ARG A 1 105 ? 26.605 28.306 26.200 1.00 11.74 130 ARG A O 1
ATOM 780 N N . GLY A 1 106 ? 27.514 26.254 26.378 1.00 10.15 131 GLY A N 1
ATOM 781 C CA . GLY A 1 106 ? 26.228 25.586 26.455 1.00 9.48 131 GLY A CA 1
ATOM 782 C C . GLY A 1 106 ? 26.357 24.173 26.970 1.00 10.97 131 GLY A C 1
ATOM 783 O O . GLY A 1 106 ? 27.460 23.629 27.057 1.00 9.93 131 GLY A O 1
ATOM 784 N N . THR A 1 107 ? 25.229 23.567 27.306 1.00 9.77 132 THR A N 1
ATOM 785 C CA . THR A 1 107 ? 25.223 22.192 27.774 1.00 9.85 132 THR A CA 1
ATOM 786 C C . THR A 1 107 ? 24.881 21.309 26.587 1.00 9.93 132 THR A C 1
ATOM 787 O O . THR A 1 107 ? 23.979 21.634 25.815 1.00 10.77 132 THR A O 1
ATOM 791 N N . SER A 1 108 ? 25.612 20.215 26.411 1.00 8.53 133 SER A N 1
ATOM 792 C CA . SER A 1 108 ? 25.234 19.258 25.377 1.00 9.92 133 SER A CA 1
ATOM 793 C C . SER A 1 108 ? 25.023 17.872 25.958 1.00 10.59 133 SER A C 1
ATOM 794 O O . SER A 1 108 ? 25.381 17.600 27.119 1.00 9.67 133 SER A O 1
ATOM 797 N N . ILE A 1 109 ? 24.393 17.018 25.159 1.00 11.00 134 ILE A N 1
ATOM 798 C CA . ILE A 1 109 ? 23.959 15.706 25.609 1.00 10.19 134 ILE A CA 1
ATOM 799 C C . ILE A 1 109 ? 24.716 14.621 24.853 1.00 9.85 134 ILE A C 1
ATOM 800 O O . ILE A 1 109 ? 24.858 14.675 23.622 1.00 11.92 134 ILE A O 1
ATOM 805 N N . LEU A 1 110 ? 25.233 13.653 25.608 1.00 10.00 135 LEU A N 1
ATOM 806 C CA . LEU A 1 110 ? 25.995 12.547 25.041 1.00 9.13 135 LEU A CA 1
ATOM 807 C C . LEU A 1 110 ? 25.365 11.260 25.538 1.00 9.45 135 LEU A C 1
ATOM 808 O O . LEU A 1 110 ? 24.688 11.259 26.569 1.00 11.06 135 LEU A O 1
ATOM 813 N N . VAL A 1 111 ? 25.581 10.166 24.819 1.00 10.41 136 VAL A N 1
ATOM 814 C CA . VAL A 1 111 ? 24.844 8.935 25.111 1.00 11.33 136 VAL A CA 1
ATOM 815 C C . VAL A 1 111 ? 25.765 7.714 25.167 1.00 11.15 136 VAL A C 1
ATOM 816 O O . VAL A 1 111 ? 26.776 7.653 24.464 1.00 12.67 136 VAL A O 1
ATOM 820 N N . SER A 1 112 ? 25.401 6.747 26.010 1.00 11.21 137 SER A N 1
ATOM 821 C CA . SER A 1 112 ? 26.131 5.484 26.113 1.00 10.67 137 SER A CA 1
ATOM 822 C C . SER A 1 112 ? 25.157 4.364 26.422 1.00 12.55 137 SER A C 1
ATOM 823 O O . SER A 1 112 ? 24.064 4.614 26.945 1.00 14.77 137 SER A O 1
ATOM 826 N N . ASP A 1 113 ? 25.559 3.133 26.116 1.00 12.80 138 ASP A N 1
ATOM 827 C CA . ASP A 1 113 ? 24.774 1.966 26.499 1.00 13.14 138 ASP A CA 1
ATOM 828 C C . ASP A 1 113 ? 25.059 1.592 27.956 1.00 16.77 138 ASP A C 1
ATOM 829 O O . ASP A 1 113 ? 24.352 0.771 28.541 1.00 15.28 138 ASP A O 1
ATOM 834 N N . SER A 1 114 ? 26.101 2.192 28.528 1.00 14.85 139 SER A N 1
ATOM 835 C CA . SER A 1 114 ? 26.595 1.812 29.854 1.00 11.49 139 SER A CA 1
ATOM 836 C C . SER A 1 114 ? 26.587 2.988 30.813 1.00 10.83 139 SER A C 1
ATOM 837 O O . SER A 1 114 ? 26.839 4.118 30.406 1.00 11.91 139 SER A O 1
ATOM 840 N N . PRO A 1 115 ? 26.324 2.723 32.109 1.00 11.97 140 PRO A N 1
ATOM 841 C CA . PRO A 1 115 ? 26.326 3.798 33.104 1.00 13.20 140 PRO A CA 1
ATOM 842 C C . PRO A 1 115 ? 27.720 4.382 33.338 1.00 12.88 140 PRO A C 1
ATOM 843 O O . PRO A 1 115 ? 27.823 5.459 33.931 1.00 15.58 140 PRO A O 1
ATOM 847 N N . LYS A 1 116 ? 28.770 3.690 32.896 1.00 12.83 141 LYS A N 1
ATOM 848 C CA . LYS A 1 116 ? 30.117 4.251 33.014 1.00 13.43 141 LYS A CA 1
ATOM 849 C C . LYS A 1 116 ? 30.706 4.716 31.682 1.00 14.48 141 LYS A C 1
ATOM 850 O O . LYS A 1 116 ? 31.912 4.955 31.583 1.00 15.86 141 LYS A O 1
ATOM 856 N N . GLY A 1 117 ? 29.861 4.868 30.667 1.00 14.25 142 GLY A N 1
ATOM 857 C CA . GLY A 1 117 ? 30.351 5.274 29.359 1.00 12.24 142 GLY A CA 1
ATOM 858 C C . GLY A 1 117 ? 30.996 4.118 28.618 1.00 13.41 142 GLY A C 1
ATOM 859 O O . GLY A 1 117 ? 30.925 2.970 29.066 1.00 17.94 142 GLY A O 1
ATOM 860 N N . PRO A 1 118 ? 31.687 4.399 27.501 1.00 15.51 143 PRO A N 1
ATOM 861 C CA . PRO A 1 118 ? 32.023 5.722 26.961 1.00 14.82 143 PRO A CA 1
ATOM 862 C C . PRO A 1 118 ? 30.825 6.396 26.313 1.00 15.76 143 PRO A C 1
ATOM 863 O O . PRO A 1 118 ? 29.966 5.725 25.727 1.00 15.55 143 PRO A O 1
ATOM 867 N N . PHE A 1 119 ? 30.765 7.714 26.450 1.00 10.64 144 PHE A N 1
ATOM 868 C CA . PHE A 1 119 ? 29.699 8.515 25.854 1.00 11.88 144 PHE A CA 1
ATOM 869 C C . PHE A 1 119 ? 30.126 9.076 24.503 1.00 12.84 144 PHE A C 1
ATOM 870 O O . PHE A 1 119 ? 31.289 9.426 24.305 1.00 14.17 144 PHE A O 1
ATOM 878 N N . THR A 1 120 ? 29.180 9.144 23.572 1.00 13.50 145 THR A N 1
ATOM 879 C CA . THR A 1 120 ? 29.399 9.808 22.288 1.00 12.27 145 THR A CA 1
ATOM 880 C C . THR A 1 120 ? 28.321 10.877 22.126 1.00 12.18 145 THR A C 1
ATOM 881 O O . THR A 1 120 ? 27.229 10.753 22.676 1.00 13.33 145 THR A O 1
ATOM 885 N N . PRO A 1 121 ? 28.623 11.948 21.383 1.00 12.66 146 PRO A N 1
ATOM 886 C CA . PRO A 1 121 ? 27.645 13.037 21.263 1.00 12.60 146 PRO A CA 1
ATOM 887 C C . PRO A 1 121 ? 26.320 12.570 20.661 1.00 12.42 146 PRO A C 1
ATOM 888 O O . PRO A 1 121 ? 26.306 11.906 19.619 1.00 15.27 146 PRO A O 1
ATOM 892 N N . LEU A 1 122 ? 25.220 12.915 21.321 1.00 13.01 147 LEU A N 1
ATOM 893 C CA . LEU A 1 122 ? 23.901 12.572 20.803 1.00 12.08 147 LEU A CA 1
ATOM 894 C C . LEU A 1 122 ? 23.661 13.376 19.534 1.00 12.02 147 LEU A C 1
ATOM 895 O O . LEU A 1 122 ? 23.255 12.827 18.503 1.00 14.72 147 LEU A O 1
ATOM 900 N N . VAL A 1 123 ? 23.925 14.682 19.624 1.00 11.18 148 VAL A N 1
ATOM 901 C CA . VAL A 1 123 ? 24.117 15.562 18.475 1.00 13.15 148 VAL A CA 1
ATOM 902 C C . VAL A 1 123 ? 25.352 16.409 18.789 1.00 13.48 148 VAL A C 1
ATOM 903 O O . VAL A 1 123 ? 25.670 16.629 19.970 1.00 12.90 148 VAL A O 1
ATOM 907 N N . ASN A 1 124 ? 26.050 16.865 17.751 1.00 15.33 149 ASN A N 1
ATOM 908 C CA . ASN A 1 124 ? 27.301 17.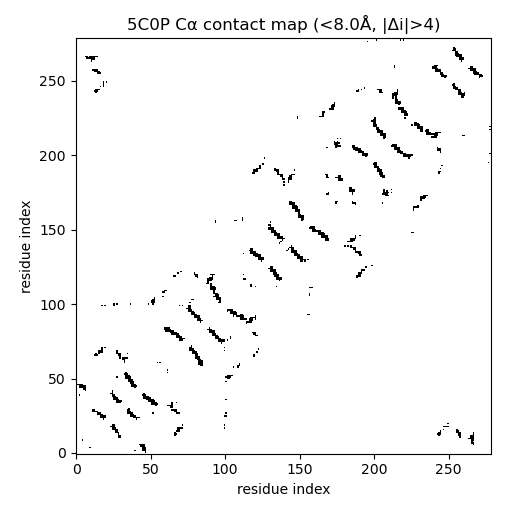598 17.956 1.00 15.12 149 ASN A CA 1
ATOM 909 C C . ASN A 1 124 ? 27.102 19.108 18.102 1.00 12.76 149 ASN A C 1
ATOM 910 O O . ASN A 1 124 ? 27.675 19.918 17.359 1.00 16.60 149 ASN A O 1
ATOM 915 N N . LYS A 1 125 ? 26.271 19.471 19.074 1.00 11.89 150 LYS A N 1
ATOM 916 C CA . LYS A 1 125 ? 26.013 20.867 19.404 1.00 11.00 150 LYS A CA 1
ATOM 917 C C . LYS A 1 125 ? 25.255 20.928 20.718 1.00 12.59 150 LYS A C 1
ATOM 918 O O . LYS A 1 125 ? 24.674 19.931 21.160 1.00 12.76 150 LYS A O 1
ATOM 924 N N . ALA A 1 126 ? 25.259 22.101 21.344 1.00 13.56 151 ALA A N 1
ATOM 925 C CA . ALA A 1 126 ? 24.556 22.303 22.599 1.00 10.70 151 ALA A CA 1
ATOM 926 C C . ALA A 1 126 ? 23.050 22.129 22.416 1.00 10.42 151 ALA A C 1
ATOM 927 O O . ALA A 1 126 ? 22.509 22.442 21.358 1.00 13.55 151 ALA A O 1
ATOM 929 N N . ILE A 1 127 ? 22.391 21.645 23.462 1.00 11.00 152 ILE A N 1
ATOM 930 C CA . ILE A 1 127 ? 20.932 21.574 23.502 1.00 10.77 152 ILE A CA 1
ATOM 931 C C . ILE A 1 127 ? 20.342 22.906 23.992 1.00 11.92 152 ILE A C 1
ATOM 932 O O . ILE A 1 127 ? 19.188 23.235 23.713 1.00 13.17 152 ILE A O 1
ATOM 937 N N . THR A 1 128 ? 21.157 23.687 24.696 1.00 12.82 153 THR A N 1
ATOM 938 C CA . THR A 1 128 ? 20.773 25.039 25.111 1.00 10.54 153 THR A CA 1
ATOM 939 C C . THR A 1 128 ? 20.862 25.991 23.906 1.00 15.39 153 THR A C 1
ATOM 940 O O . THR A 1 128 ? 21.477 25.646 22.893 1.00 14.76 153 THR A O 1
ATOM 944 N N . PRO A 1 129 ? 20.228 27.179 23.984 1.00 13.92 154 PRO A N 1
ATOM 945 C CA . PRO A 1 129 ? 20.199 28.041 22.793 1.00 11.94 154 PRO A CA 1
ATOM 946 C C . PRO A 1 129 ? 21.577 28.528 22.348 1.00 12.56 154 PRO A C 1
ATOM 947 O O . PRO A 1 129 ? 22.356 29.002 23.173 1.00 16.38 154 PRO A O 1
ATOM 951 N N . SER A 1 130 ? 21.848 28.463 21.046 1.00 19.10 155 SER A N 1
ATOM 952 C CA . SER A 1 130 ? 23.166 28.835 20.528 1.00 22.84 155 SER A CA 1
ATOM 953 C C . SER A 1 130 ? 23.508 30.317 20.705 1.00 18.31 155 SER A C 1
ATOM 954 O O . SER A 1 130 ? 24.685 30.694 20.720 1.00 22.00 155 SER A O 1
ATOM 957 N N . GLY A 1 131 ? 22.490 31.161 20.832 1.00 17.73 156 GLY A N 1
ATOM 958 C CA . GLY A 1 131 ? 22.727 32.585 20.988 1.00 20.50 156 GLY A CA 1
ATOM 959 C C . GLY A 1 131 ? 22.934 33.025 22.429 1.00 16.46 156 GLY A C 1
ATOM 960 O O . GLY A 1 131 ? 23.130 34.221 22.686 1.00 20.00 156 GLY A O 1
ATOM 961 N N . TRP A 1 132 ? 22.902 32.072 23.357 1.00 17.13 157 TRP A N 1
ATOM 962 C CA . TRP A 1 132 ? 22.964 32.380 24.783 1.00 13.96 157 TRP A CA 1
ATOM 963 C C . TRP A 1 132 ? 24.090 31.633 25.471 1.00 13.03 157 TRP A C 1
ATOM 964 O O . TRP A 1 132 ? 24.325 30.462 25.183 1.00 14.00 157 TRP A O 1
ATOM 991 N N . CYS A 1 134 ? 25.005 29.561 28.246 1.00 11.67 159 CYS A N 1
ATOM 992 C CA . CYS A 1 134 ? 24.225 28.714 29.147 1.00 10.98 159 CYS A CA 1
ATOM 993 C C . CYS A 1 134 ? 25.061 27.634 29.816 1.00 13.44 159 CYS A C 1
ATOM 994 O O . CYS A 1 134 ? 26.097 27.209 29.298 1.00 11.87 159 CYS A O 1
ATOM 997 N N . LEU A 1 135 ? 24.599 27.183 30.975 1.00 10.67 160 LEU A N 1
ATOM 998 C CA . LEU A 1 135 ? 25.299 26.134 31.699 1.00 10.42 160 LEU A CA 1
ATOM 999 C C . LEU A 1 135 ? 24.375 25.337 32.594 1.00 10.66 160 LEU A C 1
ATOM 1000 O O . LEU A 1 135 ? 23.217 25.715 32.817 1.00 10.18 160 LEU A O 1
ATOM 1005 N N . ASP A 1 136 ? 24.903 24.219 33.086 1.00 10.11 161 ASP A N 1
ATOM 1006 C CA . ASP A 1 136 ? 24.241 23.386 34.084 1.00 10.50 161 ASP A CA 1
ATOM 1007 C C . ASP A 1 136 ? 22.917 22.810 33.598 1.00 9.38 161 ASP A C 1
ATOM 1008 O O . ASP A 1 136 ? 21.982 22.669 34.376 1.00 12.34 161 ASP A O 1
ATOM 1013 N N . GLY A 1 137 ? 22.830 22.482 32.309 1.00 8.87 162 GLY A N 1
ATOM 1014 C CA . GLY A 1 137 ? 21.641 21.828 31.789 1.00 11.45 162 GLY A CA 1
ATOM 1015 C C . GLY A 1 137 ? 21.383 20.498 32.474 1.00 11.81 162 GLY A C 1
ATOM 1016 O O . GLY A 1 137 ? 22.262 19.618 32.521 1.00 11.66 162 GLY A O 1
ATOM 1017 N N . SER A 1 138 ? 20.173 20.346 33.008 1.00 10.29 163 SER A N 1
ATOM 1018 C CA . SER A 1 138 ? 19.791 19.124 33.706 1.00 10.16 163 SER A CA 1
ATOM 1019 C C . SER A 1 138 ? 18.500 18.549 33.141 1.00 8.91 163 SER A C 1
ATOM 1020 O O . SER A 1 138 ? 17.812 19.194 32.340 1.00 8.95 163 SER A O 1
ATOM 1023 N N . LEU A 1 139 ? 18.171 17.331 33.564 1.00 8.50 164 LEU A N 1
ATOM 1024 C CA . LEU A 1 139 ? 17.005 16.619 33.049 1.00 10.09 164 LEU A CA 1
ATOM 1025 C C . LEU A 1 139 ? 16.017 16.383 34.180 1.00 13.50 164 LEU A C 1
ATOM 1026 O O . LEU A 1 139 ? 16.382 15.906 35.258 1.00 12.99 164 LEU A O 1
ATOM 1031 N N . TYR A 1 140 ? 14.772 16.775 33.942 1.00 8.88 165 TYR A N 1
ATOM 1032 C CA . TYR A 1 140 ? 13.658 16.443 34.823 1.00 9.23 165 TYR A CA 1
ATOM 1033 C C . TYR A 1 140 ? 12.638 15.626 34.033 1.00 10.48 165 TYR A C 1
ATOM 1034 O O . TYR A 1 140 ? 12.243 16.013 32.930 1.00 11.56 165 TYR A O 1
ATOM 1043 N N . ILE A 1 141 ? 12.217 14.492 34.591 1.00 10.15 166 ILE A N 1
ATOM 1044 C CA . ILE A 1 141 ? 11.179 13.668 33.977 1.00 9.86 166 ILE A CA 1
ATOM 1045 C C . ILE A 1 141 ? 9.877 13.922 34.715 1.00 9.97 166 ILE A C 1
ATOM 1046 O O . ILE A 1 141 ? 9.768 13.669 35.927 1.00 13.07 166 ILE A O 1
ATOM 1051 N N . ASP A 1 142 ? 8.879 14.426 33.995 1.00 11.30 167 ASP A N 1
ATOM 1052 C CA . ASP A 1 142 ? 7.642 14.825 34.648 1.00 12.01 167 ASP A CA 1
ATOM 1053 C C . ASP A 1 142 ? 6.725 13.640 34.961 1.00 15.30 167 ASP A C 1
ATOM 1054 O O . ASP A 1 142 ? 7.073 12.485 34.686 1.00 15.36 167 ASP A O 1
ATOM 1059 N N . LYS A 1 143 ? 5.567 13.922 35.545 1.00 16.94 168 LYS A N 1
ATOM 1060 C CA . LYS A 1 143 ? 4.661 12.862 35.985 1.00 23.02 168 LYS A CA 1
ATOM 1061 C C . LYS A 1 143 ? 4.218 11.909 34.863 1.00 23.33 168 LYS A C 1
ATOM 1062 O O . LYS A 1 143 ? 3.927 10.738 35.113 1.00 26.67 168 LYS A O 1
ATOM 1068 N N . GLU A 1 144 ? 4.178 12.412 33.631 1.00 19.88 169 GLU A N 1
ATOM 1069 C CA . GLU A 1 144 ? 3.786 11.607 32.476 1.00 19.20 169 GLU A CA 1
ATOM 1070 C C . GLU A 1 144 ? 4.958 10.913 31.805 1.00 18.45 169 GLU A C 1
ATOM 1071 O O . GLU A 1 144 ? 4.780 10.229 30.794 1.00 20.60 169 GLU A O 1
ATOM 1077 N N . GLY A 1 145 ? 6.153 11.101 32.352 1.00 16.78 170 GLY A N 1
ATOM 1078 C CA . GLY A 1 145 ? 7.342 10.472 31.815 1.00 17.84 170 GLY A CA 1
ATOM 1079 C C . GLY A 1 145 ? 8.039 11.307 30.754 1.00 17.19 170 GLY A C 1
ATOM 1080 O O . GLY A 1 145 ? 8.974 10.847 30.102 1.00 18.30 170 GLY A O 1
ATOM 1081 N N . ASN A 1 146 ? 7.583 12.542 30.578 1.00 13.87 171 ASN A N 1
ATOM 1082 C CA . ASN A 1 146 ? 8.121 13.396 29.526 1.00 14.76 171 ASN A CA 1
ATOM 1083 C C . ASN A 1 146 ? 9.298 14.231 30.009 1.00 13.51 171 ASN A C 1
ATOM 1084 O O . ASN A 1 146 ? 9.304 14.720 31.137 1.00 12.24 171 ASN A O 1
ATOM 1089 N N . PRO A 1 147 ? 10.325 14.371 29.156 1.00 10.27 172 PRO A N 1
ATOM 1090 C CA . PRO A 1 147 ? 11.577 15.016 29.562 1.00 10.11 172 PRO A CA 1
ATOM 1091 C C . PRO A 1 147 ? 11.589 16.538 29.434 1.00 11.16 172 PRO A C 1
ATOM 1092 O O . PRO A 1 147 ? 11.109 17.101 28.432 1.00 9.86 172 PRO A O 1
ATOM 1096 N N . TRP A 1 148 ? 12.167 17.178 30.448 1.00 9.22 173 TRP A N 1
ATOM 1097 C CA . TRP A 1 148 ? 12.380 18.612 30.478 1.00 8.83 173 TRP A CA 1
ATOM 1098 C C . TRP A 1 148 ? 13.845 18.914 30.667 1.00 10.70 173 TRP A C 1
ATOM 1099 O O . TRP A 1 148 ? 14.522 18.257 31.469 1.00 10.40 173 TRP A O 1
ATOM 1110 N N . LEU A 1 149 ? 14.308 19.932 29.946 1.00 10.42 174 LEU A N 1
ATOM 1111 C CA . LEU A 1 149 ? 15.626 20.520 30.140 1.00 9.29 174 LEU A CA 1
ATOM 1112 C C . LEU A 1 149 ? 15.489 21.720 31.074 1.00 9.14 174 LEU A C 1
ATOM 1113 O O . LEU A 1 149 ? 14.627 22.572 30.864 1.00 9.84 174 LEU A O 1
ATOM 1118 N N . LEU A 1 150 ? 16.328 21.779 32.106 1.00 10.30 175 LEU A N 1
ATOM 1119 C CA . LEU A 1 150 ? 16.433 22.970 32.953 1.00 9.61 175 LEU A CA 1
ATOM 1120 C C . LEU A 1 150 ? 17.834 23.508 32.731 1.00 10.66 175 LEU A C 1
ATOM 1121 O O . LEU A 1 150 ? 18.775 22.736 32.626 1.00 11.79 175 LEU A O 1
ATOM 1126 N N . PHE A 1 151 ? 17.990 24.822 32.635 1.00 9.29 176 PHE A N 1
ATOM 1127 C CA . PHE A 1 151 ? 19.332 25.360 32.456 1.00 8.46 176 PHE A CA 1
ATOM 1128 C C . PHE A 1 151 ? 19.459 26.775 32.980 1.00 9.33 176 PHE A C 1
ATOM 1129 O O . PHE A 1 151 ? 18.458 27.453 33.240 1.00 11.12 176 PHE A O 1
ATOM 1137 N N . CYS A 1 152 ? 20.702 27.211 33.129 1.00 10.63 177 CYS A N 1
ATOM 1138 C CA . CYS A 1 152 ? 20.987 28.582 33.536 1.00 9.85 177 CYS A CA 1
ATOM 1139 C C . CYS A 1 152 ? 21.452 29.389 32.350 1.00 10.28 177 CYS A C 1
ATOM 1140 O O . CYS A 1 152 ? 22.177 28.892 31.486 1.00 10.57 177 CYS A O 1
ATOM 1143 N N . ARG A 1 153 ? 21.050 30.652 32.316 1.00 11.23 178 ARG A N 1
ATOM 1144 C CA . ARG A 1 153 ? 21.654 31.589 31.398 1.00 14.56 178 ARG A CA 1
ATOM 1145 C C . ARG A 1 153 ? 22.577 32.421 32.261 1.00 15.53 178 ARG A C 1
ATOM 1146 O O . ARG A 1 153 ? 22.132 33.057 33.227 1.00 18.34 178 ARG A O 1
ATOM 1154 N N . GLU A 1 154 ? 23.856 32.401 31.912 1.00 12.99 179 GLU A N 1
ATOM 1155 C CA . GLU A 1 154 ? 24.919 32.904 32.781 1.00 19.82 179 GLU A CA 1
ATOM 1156 C C . GLU A 1 154 ? 24.816 34.382 33.154 1.00 16.12 179 GLU A C 1
ATOM 1157 O O . GLU A 1 154 ? 24.597 35.246 32.306 1.00 13.94 179 GLU A O 1
ATOM 1163 N N . TRP A 1 155 ? 25.018 34.650 34.438 1.00 11.89 180 TRP A N 1
ATOM 1164 C CA . TRP A 1 155 ? 24.888 35.992 34.995 1.00 13.16 180 TRP A CA 1
ATOM 1165 C C . TRP A 1 155 ? 25.852 37.014 34.406 1.00 12.65 180 TRP A C 1
ATOM 1166 O O . TRP A 1 155 ? 25.570 38.210 34.423 1.00 14.51 180 TRP A O 1
ATOM 1177 N N . LEU A 1 156 ? 26.987 36.556 33.885 1.00 13.87 181 LEU A N 1
ATOM 1178 C CA . LEU A 1 156 ? 27.934 37.462 33.253 1.00 17.32 181 LEU A CA 1
ATOM 1179 C C . LEU A 1 156 ? 27.309 38.128 32.027 1.00 19.99 181 LEU A C 1
ATOM 1180 O O . LEU A 1 156 ? 27.720 39.216 31.625 1.00 24.79 181 LEU A O 1
ATOM 1185 N N . GLU A 1 157 ? 26.314 37.455 31.455 1.00 17.48 182 GLU A N 1
ATOM 1186 C CA . GLU A 1 157 ? 25.568 37.952 30.303 1.00 21.69 182 GLU A CA 1
ATOM 1187 C C . GLU A 1 157 ? 24.279 38.664 30.740 1.00 22.12 182 GLU A C 1
ATOM 1188 O O . GLU A 1 157 ? 23.924 39.721 30.208 1.00 24.72 182 GLU A O 1
ATOM 1194 N N . THR A 1 158 ? 23.595 38.092 31.728 1.00 15.65 183 THR A N 1
ATOM 1195 C CA . THR A 1 158 ? 22.253 38.551 32.102 1.00 13.29 183 THR A CA 1
ATOM 1196 C C . THR A 1 158 ? 22.199 39.481 33.310 1.00 18.19 183 THR A C 1
ATOM 1197 O O . THR A 1 158 ? 21.150 40.074 33.581 1.00 14.37 183 THR A O 1
ATOM 1201 N N . ILE A 1 159 ? 23.322 39.597 34.022 1.00 14.28 184 ILE A N 1
ATOM 1202 C CA . ILE A 1 159 ? 23.438 40.357 35.276 1.00 12.34 184 ILE A CA 1
ATOM 1203 C C . ILE A 1 159 ? 22.697 39.692 36.435 1.00 14.33 184 ILE A C 1
ATOM 1204 O O . ILE A 1 159 ? 23.324 39.187 37.369 1.00 14.92 184 ILE A O 1
ATOM 1209 N N . ASP A 1 160 ? 21.368 39.704 36.380 1.00 13.37 185 ASP A N 1
ATOM 1210 C CA . ASP A 1 160 ? 20.546 38.898 37.271 1.00 13.83 185 ASP A CA 1
ATOM 1211 C C . ASP A 1 160 ? 20.452 37.526 36.598 1.00 12.62 185 ASP A C 1
ATOM 1212 O O . ASP A 1 160 ? 19.792 37.382 35.563 1.00 13.30 185 ASP A O 1
ATOM 1217 N N . GLY A 1 161 ? 21.149 36.538 37.158 1.00 11.82 186 GLY A N 1
ATOM 1218 C CA . GLY A 1 161 ? 21.214 35.204 36.581 1.00 11.09 186 GLY A CA 1
ATOM 1219 C C . GLY A 1 161 ? 19.821 34.645 36.389 1.00 11.88 186 GLY A C 1
ATOM 1220 O O . GLY A 1 161 ? 18.921 34.956 37.169 1.00 11.31 186 GLY A O 1
ATOM 1221 N N . GLU A 1 162 ? 19.646 33.832 35.349 1.00 10.98 187 GLU A N 1
ATOM 1222 C CA . GLU A 1 162 ? 18.332 33.337 34.970 1.00 9.78 187 GLU A CA 1
ATOM 1223 C C . GLU A 1 162 ? 18.307 31.811 34.945 1.00 10.79 187 GLU A C 1
ATOM 1224 O O . GLU A 1 162 ? 19.305 31.171 34.635 1.00 11.11 187 GLU A O 1
ATOM 1230 N N . ILE A 1 163 ? 17.158 31.236 35.276 1.00 8.33 188 ILE A N 1
ATOM 1231 C CA . ILE A 1 163 ? 16.947 29.801 35.135 1.00 8.66 188 ILE A CA 1
ATOM 1232 C C . ILE A 1 163 ? 15.743 29.565 34.219 1.00 11.14 188 ILE A C 1
ATOM 1233 O O . ILE A 1 163 ? 14.701 30.224 34.364 1.00 11.28 188 ILE A O 1
ATOM 1238 N N . TYR A 1 164 ? 15.916 28.644 33.266 1.00 8.94 189 TYR A N 1
ATOM 1239 C CA . TYR A 1 164 ? 14.912 28.340 32.234 1.00 10.31 189 TYR A CA 1
ATOM 1240 C C . TYR A 1 164 ? 14.487 26.884 32.256 1.00 10.43 189 TYR A C 1
ATOM 1241 O O . TYR A 1 164 ? 15.264 26.018 32.648 1.00 9.57 189 TYR A O 1
ATOM 1250 N N . ALA A 1 165 ? 13.262 26.626 31.804 1.00 9.05 190 ALA A N 1
ATOM 1251 C CA . ALA A 1 165 ? 12.821 25.267 31.502 1.00 8.63 190 ALA A CA 1
ATOM 1252 C C . ALA A 1 165 ? 12.378 25.172 30.044 1.00 9.81 190 ALA A C 1
ATOM 1253 O O . ALA A 1 165 ? 11.900 26.151 29.459 1.00 12.26 190 ALA A O 1
ATOM 1255 N N . GLN A 1 166 ? 12.509 23.981 29.464 1.00 10.17 191 GLN A N 1
ATOM 1256 C CA . GLN A 1 166 ? 12.099 23.774 28.084 1.00 9.61 191 GLN A CA 1
ATOM 1257 C C . GLN A 1 166 ? 11.844 22.288 27.873 1.00 9.78 191 GLN A C 1
ATOM 1258 O O . GLN A 1 166 ? 12.648 21.474 28.318 1.00 11.57 191 GLN A O 1
ATOM 1264 N N . ARG A 1 167 ? 10.759 21.922 27.193 1.00 9.80 192 ARG A N 1
ATOM 1265 C CA . ARG A 1 167 ? 10.549 20.497 26.904 1.00 11.64 192 ARG A CA 1
ATOM 1266 C C . ARG A 1 167 ? 11.612 19.970 25.949 1.00 11.04 192 ARG A C 1
ATOM 1267 O O . ARG A 1 167 ? 12.070 20.684 25.044 1.00 12.35 192 ARG A O 1
ATOM 1275 N N . LEU A 1 168 ? 12.006 18.719 26.161 1.00 10.16 193 LEU A N 1
ATOM 1276 C CA . LEU A 1 168 ? 12.870 18.013 25.229 1.00 10.94 193 LEU A CA 1
ATOM 1277 C C . LEU A 1 168 ? 12.043 17.034 24.403 1.00 10.92 193 LEU A C 1
ATOM 1278 O O . LEU A 1 168 ? 11.027 16.505 24.872 1.00 12.16 193 LEU A O 1
ATOM 1283 N N . ALA A 1 169 ? 12.484 16.782 23.173 1.00 9.98 194 ALA A N 1
ATOM 1284 C CA . ALA A 1 169 ? 11.901 15.717 22.360 1.00 10.46 194 ALA A CA 1
ATOM 1285 C C . ALA A 1 169 ? 12.113 14.394 23.082 1.00 10.31 194 ALA A C 1
ATOM 1286 O O . ALA A 1 169 ? 13.030 14.269 23.895 1.00 11.27 194 ALA A O 1
ATOM 1288 N N . LYS A 1 170 ? 11.284 13.396 22.770 1.00 12.36 195 LYS A N 1
ATOM 1289 C CA . LYS A 1 170 ? 11.394 12.098 23.434 1.00 10.85 195 LYS A CA 1
ATOM 1290 C C . LYS A 1 170 ? 12.778 11.458 23.305 1.00 13.14 195 LYS A C 1
ATOM 1291 O O . LYS A 1 170 ? 13.212 10.743 24.205 1.00 15.78 195 LYS A O 1
ATOM 1293 N N . ASP A 1 171 ? 13.472 11.708 22.196 1.00 11.46 196 ASP A N 1
ATOM 1294 C CA . ASP A 1 171 ? 14.806 11.133 21.994 1.00 11.07 196 ASP A CA 1
ATOM 1295 C C . ASP A 1 171 ? 15.936 12.014 22.558 1.00 11.51 196 ASP A C 1
ATOM 1296 O O . ASP A 1 171 ? 17.117 11.655 22.455 1.00 12.34 196 ASP A O 1
ATOM 1301 N N . LEU A 1 172 ? 15.555 13.146 23.159 1.00 10.29 197 LEU A N 1
ATOM 1302 C CA . LEU A 1 172 ? 16.486 14.095 23.802 1.00 11.65 197 LEU A CA 1
ATOM 1303 C C . LEU A 1 172 ? 17.411 14.794 22.816 1.00 12.30 197 LEU A C 1
ATOM 1304 O O . LEU A 1 172 ? 18.338 15.498 23.226 1.00 11.28 197 LEU A O 1
ATOM 1309 N N . LYS A 1 173 ? 17.165 14.634 21.518 1.00 10.83 198 LYS A N 1
ATOM 1310 C CA . LYS A 1 173 ? 18.073 15.237 20.536 1.00 11.47 198 LYS A CA 1
ATOM 1311 C C . LYS A 1 173 ? 17.839 16.728 20.333 1.00 12.58 198 LYS A C 1
ATOM 1312 O O . LYS A 1 173 ? 18.769 17.473 19.995 1.00 14.13 198 LYS A O 1
ATOM 1318 N N . THR A 1 174 ? 16.588 17.147 20.506 1.00 11.15 199 THR A N 1
ATOM 1319 C CA . THR A 1 174 ? 16.172 18.514 20.220 1.00 12.81 199 THR A CA 1
ATOM 1320 C C . THR A 1 174 ? 15.221 18.971 21.311 1.00 12.40 199 THR A C 1
ATOM 1321 O O . THR A 1 174 ? 14.766 18.164 22.133 1.00 12.12 199 THR A O 1
ATOM 1325 N N . THR A 1 175 ? 14.926 20.267 21.310 1.00 12.67 200 THR A N 1
ATOM 1326 C CA . THR A 1 175 ? 13.954 20.838 22.224 1.00 12.73 200 THR A CA 1
ATOM 1327 C C . THR A 1 175 ? 12.631 21.063 21.514 1.00 15.20 200 THR A C 1
ATOM 1328 O O . THR A 1 175 ? 12.558 21.026 20.281 1.00 17.47 200 THR A O 1
ATOM 1332 N N . GLU A 1 176 ? 11.594 21.310 22.307 1.00 13.67 201 GLU A N 1
ATOM 1333 C CA . GLU A 1 176 ? 10.283 21.677 21.792 1.00 15.85 201 GLU A CA 1
ATOM 1334 C C . GLU A 1 176 ? 9.938 23.059 22.308 1.00 18.07 201 GLU A C 1
ATOM 1335 O O . GLU A 1 176 ? 10.176 23.364 23.470 1.00 22.60 201 GLU A O 1
ATOM 1341 N N . GLY A 1 177 ? 9.371 23.902 21.453 1.00 18.00 202 GLY A N 1
ATOM 1342 C CA . GLY A 1 177 ? 8.985 25.237 21.873 1.00 20.12 202 GLY A CA 1
ATOM 1343 C C . GLY A 1 177 ? 10.171 26.115 22.239 1.00 24.10 202 GLY A C 1
ATOM 1344 O O . GLY A 1 177 ? 11.320 25.791 21.933 1.00 30.35 202 GLY A O 1
ATOM 1345 N N . ASP A 1 178 ? 9.888 27.236 22.890 1.00 18.06 203 ASP A N 1
ATOM 1346 C CA . ASP A 1 178 ? 10.931 28.162 23.300 1.00 17.89 203 ASP A CA 1
ATOM 1347 C C . ASP A 1 178 ? 11.269 27.946 24.763 1.00 16.09 203 ASP A C 1
ATOM 1348 O O . ASP A 1 178 ? 10.447 27.438 25.524 1.00 16.97 203 ASP A O 1
ATOM 1353 N N . PRO A 1 179 ? 12.490 28.318 25.168 1.00 12.36 204 PRO A N 1
ATOM 1354 C CA . PRO A 1 179 ? 12.813 28.248 26.599 1.00 12.08 204 PRO A CA 1
ATOM 1355 C C . PRO A 1 179 ? 11.885 29.169 27.390 1.00 12.31 204 PRO A C 1
ATOM 1356 O O . PRO A 1 179 ? 11.483 30.220 26.877 1.00 14.23 204 PRO A O 1
ATOM 1360 N N . TYR A 1 180 ? 11.532 28.761 28.606 1.00 12.29 205 TYR A N 1
ATOM 1361 C CA . TYR A 1 180 ? 10.638 29.545 29.442 1.00 11.94 205 TYR A CA 1
ATOM 1362 C C . TYR A 1 180 ? 11.374 29.999 30.701 1.00 11.50 205 TYR A C 1
ATOM 1363 O O . TYR A 1 180 ? 11.915 29.184 31.432 1.00 10.90 205 TYR A O 1
ATOM 1372 N N . LEU A 1 181 ? 11.416 31.309 30.934 1.00 11.85 206 LEU A N 1
ATOM 1373 C CA . LEU A 1 181 ? 12.100 31.858 32.103 1.00 10.06 206 LEU A CA 1
ATOM 1374 C C . LEU A 1 181 ? 11.322 31.559 33.375 1.00 11.18 206 LEU A C 1
ATOM 1375 O O . LEU A 1 181 ? 10.175 31.977 33.521 1.00 12.94 206 LEU A O 1
ATOM 1380 N N . LEU A 1 182 ? 11.959 30.828 34.283 1.00 10.41 207 LEU A N 1
ATOM 1381 C CA . LEU A 1 182 ? 11.337 30.440 35.551 1.00 10.10 207 LEU A CA 1
ATOM 1382 C C . LEU A 1 182 ? 11.453 31.532 36.611 1.00 9.89 207 LEU A C 1
ATOM 1383 O O . LEU A 1 182 ? 10.465 31.894 37.258 1.00 12.64 207 LEU A O 1
ATOM 1388 N N . PHE A 1 183 ? 12.665 32.047 36.782 1.00 11.12 208 PHE A N 1
ATOM 1389 C CA . PHE A 1 183 ? 12.917 33.134 37.726 1.00 11.48 208 PHE A CA 1
ATOM 1390 C C . PHE A 1 183 ? 14.322 33.652 37.548 1.00 11.19 208 PHE A C 1
ATOM 1391 O O . PHE A 1 183 ? 15.142 33.018 36.874 1.00 11.34 208 PHE A O 1
ATOM 1399 N N . LYS A 1 184 ? 14.574 34.814 38.138 1.00 11.61 209 LYS A N 1
ATOM 1400 C CA . LYS A 1 184 ? 15.910 35.372 38.229 1.00 11.66 209 LYS A CA 1
ATOM 1401 C C . LYS A 1 184 ? 16.398 35.198 39.659 1.00 11.91 209 LYS A C 1
ATOM 1402 O O . LYS A 1 184 ? 15.597 35.170 40.590 1.00 12.02 209 LYS A O 1
ATOM 1408 N N . ALA A 1 185 ? 17.710 35.096 39.831 1.00 10.93 210 ALA A N 1
ATOM 1409 C CA . ALA A 1 185 ? 18.285 34.796 41.142 1.00 8.99 210 ALA A CA 1
ATOM 1410 C C . ALA A 1 185 ? 17.875 35.797 42.225 1.00 11.70 210 ALA A C 1
ATOM 1411 O O . ALA A 1 185 ? 17.696 35.420 43.393 1.00 13.74 210 ALA A O 1
ATOM 1413 N N . SER A 1 186 ? 17.715 37.064 41.851 1.00 11.89 211 SER A N 1
ATOM 1414 C CA . SER A 1 186 ? 17.383 38.101 42.833 1.00 14.46 211 SER A CA 1
ATOM 1415 C C . SER A 1 186 ? 16.013 37.898 43.499 1.00 12.68 211 SER A C 1
ATOM 1416 O O . SER A 1 186 ? 15.697 38.556 44.497 1.00 14.99 211 SER A O 1
ATOM 1419 N N . GLU A 1 187 ? 15.196 37.001 42.952 1.00 11.54 212 GLU A N 1
ATOM 1420 C CA . GLU A 1 187 ? 13.886 36.727 43.538 1.00 12.83 212 GLU A CA 1
ATOM 1421 C C . GLU A 1 187 ? 13.994 35.997 44.877 1.00 11.64 212 GLU A C 1
ATOM 1422 O O . GLU A 1 187 ? 13.054 36.013 45.677 1.00 15.02 212 GLU A O 1
ATOM 1428 N N . ALA A 1 188 ? 15.132 35.347 45.112 1.00 12.25 213 ALA A N 1
ATOM 1429 C CA . ALA A 1 188 ? 15.363 34.685 46.396 1.00 10.32 213 ALA A CA 1
ATOM 1430 C C . ALA A 1 188 ? 15.945 35.699 47.367 1.00 13.49 213 ALA A C 1
ATOM 1431 O O . ALA A 1 188 ? 16.965 36.322 47.074 1.00 14.51 213 ALA A O 1
ATOM 1433 N N . PRO A 1 189 ? 15.304 35.868 48.534 1.00 14.64 214 PRO A N 1
ATOM 1434 C CA . PRO A 1 189 ? 15.730 36.915 49.468 1.00 13.59 214 PRO A CA 1
ATOM 1435 C C . PRO A 1 189 ? 17.122 36.677 50.049 1.00 13.63 214 PRO A C 1
ATOM 1436 O O . PRO A 1 189 ? 17.747 37.618 50.526 1.00 15.88 214 PRO A O 1
ATOM 1440 N N . TRP A 1 190 ? 17.599 35.437 50.017 1.00 13.86 215 TRP A N 1
ATOM 1441 C CA . TRP A 1 190 ? 18.886 35.131 50.639 1.00 13.39 215 TRP A CA 1
ATOM 1442 C C . TRP A 1 190 ? 20.054 35.478 49.724 1.00 15.12 215 TRP A C 1
ATOM 1443 O O . TRP A 1 190 ? 21.201 35.536 50.173 1.00 14.93 215 TRP A O 1
ATOM 1454 N N . VAL A 1 191 ? 19.758 35.725 48.453 1.00 12.83 216 VAL A N 1
ATOM 1455 C CA . VAL A 1 191 ? 20.803 35.924 47.449 1.00 11.02 216 VAL A CA 1
ATOM 1456 C C . VAL A 1 191 ? 21.484 37.290 47.567 1.00 11.60 216 VAL A C 1
ATOM 1457 O O . VAL A 1 191 ? 20.822 38.317 47.727 1.00 15.02 216 VAL A O 1
ATOM 1461 N N . GLY A 1 192 ? 22.811 37.290 47.468 1.00 14.15 217 GLY A N 1
ATOM 1462 C CA . GLY A 1 192 ? 23.564 38.527 47.392 1.00 16.58 217 GLY A CA 1
ATOM 1463 C C . GLY A 1 192 ? 24.378 38.568 46.116 1.00 13.61 217 GLY A C 1
ATOM 1464 O O . GLY A 1 192 ? 24.785 37.530 45.598 1.00 15.21 217 GLY A O 1
ATOM 1465 N N . SER A 1 193 ? 24.619 39.766 45.604 1.00 14.03 218 SER A N 1
ATOM 1466 C CA . SER A 1 193 ? 25.407 39.905 44.385 1.00 13.53 218 SER A CA 1
ATOM 1467 C C . SER A 1 193 ? 26.890 39.681 44.624 1.00 15.19 218 SER A C 1
ATOM 1468 O O . SER A 1 193 ? 27.410 39.937 45.718 1.00 18.45 218 SER A O 1
ATOM 1471 N N . ILE A 1 194 ? 27.571 39.208 43.588 1.00 14.02 219 ILE A N 1
ATOM 1472 C CA . ILE A 1 194 ? 29.018 39.104 43.622 1.00 15.67 219 ILE A CA 1
ATOM 1473 C C . ILE A 1 194 ? 29.602 39.905 42.469 1.00 16.10 219 ILE A C 1
ATOM 1474 O O . ILE A 1 194 ? 28.884 40.287 41.538 1.00 16.57 219 ILE A O 1
ATOM 1479 N N . THR A 1 195 ? 30.901 40.165 42.537 1.00 19.29 220 THR A N 1
ATOM 1480 C CA . THR A 1 195 ? 31.572 40.923 41.493 1.00 20.29 220 THR A CA 1
ATOM 1481 C C . THR A 1 195 ? 32.663 40.074 40.852 1.00 19.98 220 THR A C 1
ATOM 1482 O O . THR A 1 195 ? 33.525 39.528 41.542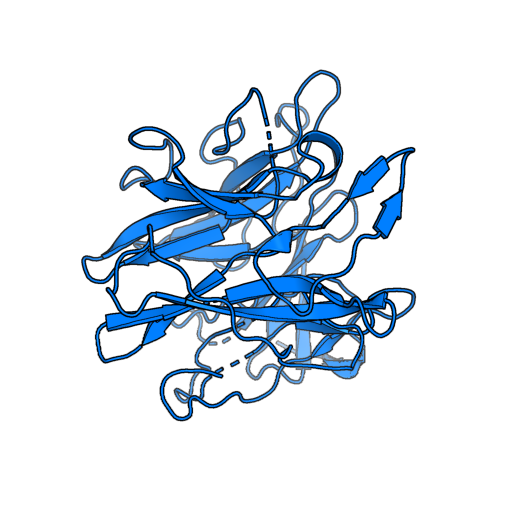 1.00 23.25 220 THR A O 1
ATOM 1486 N N . SER A 1 196 ? 32.603 39.942 39.531 1.00 18.27 221 SER A N 1
ATOM 1487 C CA . SER A 1 196 ? 33.632 39.213 38.794 1.00 20.63 221 SER A CA 1
ATOM 1488 C C . SER A 1 196 ? 33.630 39.640 37.338 1.00 30.95 221 SER A C 1
ATOM 1489 O O . SER A 1 196 ? 32.574 39.955 36.786 1.00 29.81 221 SER A O 1
ATOM 1492 N N . SER A 1 197 ? 34.811 39.641 36.722 1.00 35.94 222 SER A N 1
ATOM 1493 C CA . SER A 1 197 ? 34.954 39.927 35.294 1.00 38.56 222 SER A CA 1
ATOM 1494 C C . SER A 1 197 ? 34.305 41.251 34.902 1.00 37.94 222 SER A C 1
ATOM 1495 O O . SER A 1 197 ? 33.719 41.373 33.824 1.00 43.54 222 SER A O 1
ATOM 1498 N N . GLY A 1 198 ? 34.405 42.229 35.796 1.00 31.14 223 GLY A N 1
ATOM 1499 C CA . GLY A 1 198 ? 33.899 43.565 35.544 1.00 33.66 223 GLY A CA 1
ATOM 1500 C C . GLY A 1 198 ? 32.408 43.754 35.780 1.00 36.47 223 GLY A C 1
ATOM 1501 O O . GLY A 1 198 ? 31.859 44.806 35.458 1.00 41.57 223 GLY A O 1
ATOM 1502 N N . VAL A 1 199 ? 31.752 42.745 36.347 1.00 32.27 224 VAL A N 1
ATOM 1503 C CA . VAL A 1 199 ? 30.300 42.759 36.497 1.00 29.06 224 VAL A CA 1
ATOM 1504 C C . VAL A 1 199 ? 29.867 42.431 37.928 1.00 24.86 224 VAL A C 1
ATOM 1505 O O . VAL A 1 199 ? 30.452 41.554 38.566 1.00 20.88 224 VAL A O 1
ATOM 1509 N N . THR A 1 200 ? 28.839 43.126 38.424 1.00 16.90 225 THR A N 1
ATOM 1510 C CA . THR A 1 200 ? 28.240 42.798 39.712 1.00 14.55 225 THR A CA 1
ATOM 1511 C C . THR A 1 200 ? 26.817 42.309 39.480 1.00 15.03 225 THR A C 1
ATOM 1512 O O . THR A 1 200 ? 25.977 43.030 38.931 1.00 15.82 225 THR A O 1
ATOM 1516 N N . GLY A 1 201 ? 26.545 41.073 39.882 1.00 12.54 226 GLY A N 1
ATOM 1517 C CA . GLY A 1 201 ? 25.251 40.475 39.611 1.00 13.61 226 GLY A CA 1
ATOM 1518 C C . GLY A 1 201 ? 25.028 39.237 40.446 1.00 12.29 226 GLY A C 1
ATOM 1519 O O . GLY A 1 201 ? 25.796 38.962 41.371 1.00 13.14 226 GLY A O 1
ATOM 1520 N N . ASN A 1 202 ? 23.990 38.484 40.100 1.00 12.58 227 ASN A N 1
ATOM 1521 C CA . ASN A 1 202 ? 23.553 37.344 40.900 1.00 10.24 227 ASN A CA 1
ATOM 1522 C C . ASN A 1 202 ? 23.656 36.040 40.128 1.00 9.98 227 ASN A C 1
ATOM 1523 O O . ASN A 1 202 ? 23.095 35.906 39.037 1.00 12.52 227 ASN A O 1
ATOM 1528 N N . VAL A 1 203 ? 24.372 35.080 40.703 1.00 10.78 228 VAL A N 1
ATOM 1529 C CA . VAL A 1 203 ? 24.626 33.795 40.065 1.00 10.88 228 VAL A CA 1
ATOM 1530 C C . VAL A 1 203 ? 23.390 32.894 40.079 1.00 11.78 228 VAL A C 1
ATOM 1531 O O . VAL A 1 203 ? 22.660 32.851 41.076 1.00 10.10 228 VAL A O 1
ATOM 1535 N N . THR A 1 204 ? 23.152 32.189 38.970 1.00 10.98 229 THR A N 1
ATOM 1536 C CA . THR A 1 204 ? 22.296 31.002 38.972 1.00 9.48 229 THR A CA 1
ATOM 1537 C C . THR A 1 204 ? 23.128 29.789 38.573 1.00 11.85 229 THR A C 1
ATOM 1538 O O . THR A 1 204 ? 23.757 29.782 37.505 1.00 13.07 229 THR A O 1
ATOM 1542 N N . ASP A 1 205 ? 23.125 28.778 39.441 1.00 10.87 230 ASP A N 1
ATOM 1543 C CA . ASP A 1 205 ? 23.795 27.502 39.196 1.00 10.59 230 ASP A CA 1
ATOM 1544 C C . ASP A 1 205 ? 22.832 26.349 39.463 1.00 9.86 230 ASP A C 1
ATOM 1545 O O . ASP A 1 205 ? 21.939 26.445 40.307 1.00 10.55 230 ASP A O 1
ATOM 1550 N N . ALA A 1 206 ? 23.029 25.250 38.741 1.00 8.50 231 ALA A N 1
ATOM 1551 C CA . ALA A 1 206 ? 22.594 23.922 39.195 1.00 8.92 231 ALA A CA 1
ATOM 1552 C C . ALA A 1 206 ? 21.103 23.624 39.404 1.00 9.04 231 ALA A C 1
ATOM 1553 O O . ALA A 1 206 ? 20.759 22.917 40.341 1.00 12.51 231 ALA A O 1
ATOM 1555 N N . PRO A 1 207 ? 20.214 24.117 38.527 1.00 8.48 232 PRO A N 1
ATOM 1556 C CA . PRO A 1 207 ? 18.805 23.775 38.757 1.00 8.76 232 PRO A CA 1
ATOM 1557 C C . PRO A 1 207 ? 18.531 22.266 38.722 1.00 10.73 232 PRO A C 1
ATOM 1558 O O . PRO A 1 207 ? 19.024 21.550 37.8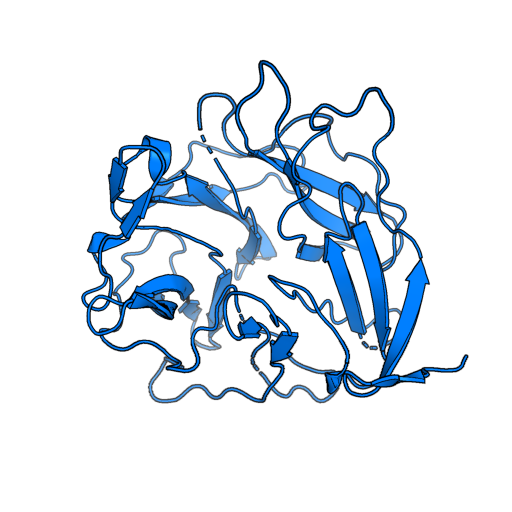50 1.00 10.89 232 PRO A O 1
ATOM 1562 N N . PHE A 1 208 ? 17.728 21.801 39.674 1.00 9.71 233 PHE A N 1
ATOM 1563 C CA . PHE A 1 208 ? 17.352 20.403 39.751 1.00 9.46 233 PHE A CA 1
ATOM 1564 C C . PHE A 1 208 ? 15.981 20.305 40.396 1.00 9.66 233 PHE A C 1
ATOM 1565 O O . PHE A 1 208 ? 15.772 20.841 41.481 1.00 11.59 233 PHE A O 1
ATOM 1573 N N . ILE A 1 209 ? 15.050 19.609 39.746 1.00 8.24 234 ILE A N 1
ATOM 1574 C CA . ILE A 1 209 ? 13.703 19.471 40.287 1.00 10.01 234 ILE A CA 1
ATOM 1575 C C . ILE A 1 209 ? 13.481 18.084 40.882 1.00 11.65 234 ILE A C 1
ATOM 1576 O O . ILE A 1 209 ? 13.873 17.072 40.293 1.00 10.63 234 ILE A O 1
ATOM 1581 N N . TYR A 1 210 ? 12.851 18.057 42.054 1.00 10.63 235 TYR A N 1
ATOM 1582 C CA . TYR A 1 210 ? 12.368 16.818 42.658 1.00 9.57 235 TYR A CA 1
ATOM 1583 C C . TYR A 1 210 ? 10.855 16.917 42.834 1.00 10.48 235 TYR A C 1
ATOM 1584 O O . TYR A 1 210 ? 10.352 17.890 43.399 1.00 11.79 235 TYR A O 1
ATOM 1593 N N . ARG A 1 211 ? 10.127 15.910 42.359 1.00 9.86 236 ARG A N 1
ATOM 1594 C CA . ARG A 1 211 ? 8.673 15.911 42.440 1.00 11.86 236 ARG A CA 1
ATOM 1595 C C . ARG A 1 211 ? 8.213 15.150 43.675 1.00 13.93 236 ARG A C 1
ATOM 1596 O O . ARG A 1 211 ? 8.617 14.004 43.890 1.00 14.64 236 ARG A O 1
ATOM 1604 N N . LEU A 1 212 ? 7.369 15.787 44.480 1.00 12.09 237 LEU A N 1
ATOM 1605 C CA . LEU A 1 212 ? 6.811 15.152 45.664 1.00 11.41 237 LEU A CA 1
ATOM 1606 C C . LEU A 1 212 ? 5.651 14.236 45.298 1.00 13.12 237 LEU A C 1
ATOM 1607 O O . LEU A 1 212 ? 5.103 14.327 44.195 1.00 14.99 237 LEU A O 1
ATOM 1612 N N . ASP A 1 213 ? 5.259 13.373 46.235 1.00 16.92 238 ASP A N 1
ATOM 1613 C CA . ASP A 1 213 ? 4.210 12.395 45.962 1.00 16.17 238 ASP A CA 1
ATOM 1614 C C . ASP A 1 213 ? 2.874 13.037 45.606 1.00 17.86 238 ASP A C 1
ATOM 1615 O O . ASP A 1 213 ? 2.073 12.443 44.891 1.00 21.89 238 ASP A O 1
ATOM 1620 N N . ASP A 1 214 ? 2.633 14.246 46.106 1.00 16.14 239 ASP A N 1
ATOM 1621 C CA . ASP A 1 214 ? 1.392 14.953 45.799 1.00 17.17 239 ASP A CA 1
ATOM 1622 C C . ASP A 1 214 ? 1.465 15.769 44.502 1.00 16.63 239 ASP A C 1
ATOM 1623 O O . ASP A 1 214 ? 0.520 16.479 44.148 1.00 19.79 239 ASP A O 1
ATOM 1628 N N . GLY A 1 215 ? 2.594 15.671 43.805 1.00 13.98 240 GLY A N 1
ATOM 1629 C CA . GLY A 1 215 ? 2.742 16.351 42.530 1.00 15.64 240 GLY A CA 1
ATOM 1630 C C . GLY A 1 215 ? 3.382 17.724 42.619 1.00 14.65 240 GLY A C 1
ATOM 1631 O O . GLY A 1 215 ? 3.745 18.310 41.603 1.00 14.40 240 GLY A O 1
ATOM 1632 N N . LYS A 1 216 ? 3.515 18.254 43.830 1.00 13.41 241 LYS A N 1
ATOM 1633 C CA . LYS A 1 216 ? 4.219 19.525 43.977 1.00 11.53 241 LYS A CA 1
ATOM 1634 C C . LYS A 1 216 ? 5.702 19.351 43.663 1.00 10.53 241 LYS A C 1
ATOM 1635 O O . LYS A 1 216 ? 6.259 18.261 43.813 1.00 14.12 241 LYS A O 1
ATOM 1641 N N . LEU A 1 217 ? 6.329 20.425 43.198 1.00 9.09 242 LEU A N 1
ATOM 1642 C CA . LEU A 1 217 ? 7.726 20.372 42.792 1.00 9.74 242 LEU A CA 1
ATOM 1643 C C . LEU A 1 217 ? 8.592 21.224 43.692 1.00 11.24 242 LEU A C 1
ATOM 1644 O O . LEU A 1 217 ? 8.212 22.339 44.072 1.00 10.51 242 LEU A O 1
ATOM 1649 N N . ILE A 1 218 ? 9.749 20.677 44.053 1.00 10.62 243 ILE A N 1
ATOM 1650 C CA . ILE A 1 218 ? 10.797 21.469 44.674 1.00 9.13 243 ILE A CA 1
ATOM 1651 C C . ILE A 1 218 ? 11.954 21.613 43.693 1.00 12.95 243 ILE A C 1
ATOM 1652 O O . ILE A 1 218 ? 12.391 20.625 43.083 1.00 11.91 243 ILE A O 1
ATOM 1665 N N . LEU A 1 220 ? 15.923 22.715 43.603 1.00 7.99 245 LEU A N 1
ATOM 1666 C CA . LEU A 1 220 ? 17.154 23.147 44.245 1.00 9.63 245 LEU A CA 1
ATOM 1667 C C . LEU A 1 220 ? 17.986 23.902 43.223 1.00 8.54 245 LEU A C 1
ATOM 1668 O O . LEU A 1 220 ? 17.948 23.608 42.019 1.00 10.50 245 LEU A O 1
ATOM 1673 N N . TRP A 1 221 ? 18.732 24.889 43.698 1.00 8.10 246 TRP A N 1
ATOM 1674 C CA . TRP A 1 221 ? 19.654 25.625 42.847 1.00 8.67 246 TRP A CA 1
ATOM 1675 C C . TRP A 1 221 ? 20.651 26.344 43.734 1.00 10.16 246 TRP A C 1
ATOM 1676 O O . TRP A 1 221 ? 20.459 26.417 44.947 1.00 10.00 246 TRP A O 1
ATOM 1687 N N . SER A 1 222 ? 21.719 26.869 43.141 1.00 8.85 247 SER A N 1
ATOM 1688 C CA . SER A 1 222 ? 22.759 27.515 43.936 1.00 8.66 247 SER A CA 1
ATOM 1689 C C . SER A 1 222 ? 23.080 28.941 43.524 1.00 7.65 247 SER A C 1
ATOM 1690 O O . SER A 1 222 ? 22.984 29.313 42.350 1.00 9.45 247 SER A O 1
ATOM 1693 N N . SER A 1 223 ? 23.482 29.721 44.524 1.00 8.87 248 SER A N 1
ATOM 1694 C CA . SER A 1 223 ? 23.956 31.085 44.350 1.00 9.85 248 SER A CA 1
ATOM 1695 C C . SER A 1 223 ? 24.779 31.453 45.572 1.00 11.37 248 SER A C 1
ATOM 1696 O O . SER A 1 223 ? 25.100 30.594 46.387 1.00 11.82 248 SER A O 1
ATOM 1699 N N . PHE A 1 224 ? 25.123 32.729 45.704 1.00 10.70 249 PHE A N 1
ATOM 1700 C CA . PHE A 1 224 ? 25.876 33.199 46.865 1.00 10.74 249 PHE A CA 1
ATOM 1701 C C . PHE A 1 224 ? 24.970 33.959 47.822 1.00 14.52 249 PHE A C 1
ATOM 1702 O O . PHE A 1 224 ? 24.070 34.673 47.387 1.00 14.15 249 PHE A O 1
ATOM 1710 N N . ARG A 1 225 ? 25.213 33.795 49.123 1.00 12.25 250 ARG A N 1
ATOM 1711 C CA . ARG A 1 225 ? 24.383 34.399 50.169 1.00 15.25 250 ARG A CA 1
ATOM 1712 C C . ARG A 1 225 ? 24.770 35.838 50.435 1.00 14.85 250 ARG A C 1
ATOM 1713 O O . ARG A 1 225 ? 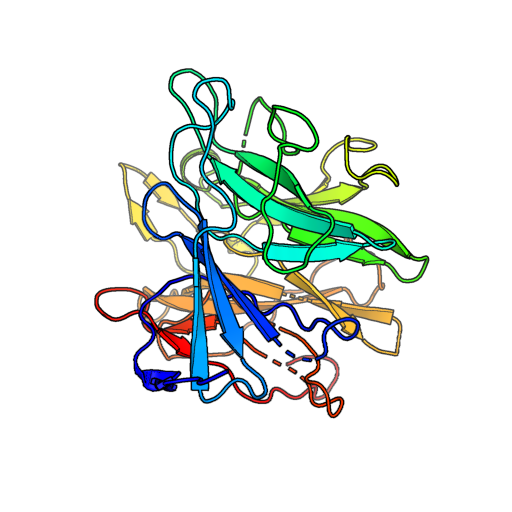25.958 36.162 50.487 1.00 16.32 250 ARG A O 1
ATOM 1721 N N . LYS A 1 226 ? 23.772 36.685 50.667 1.00 12.84 251 LYS A N 1
ATOM 1722 C CA . LYS A 1 226 ? 24.026 38.089 50.972 1.00 13.74 251 LYS A CA 1
ATOM 1723 C C . LYS A 1 226 ? 24.626 38.313 52.358 1.00 17.77 251 LYS A C 1
ATOM 1724 O O . LYS A 1 226 ? 25.373 39.272 52.561 1.00 20.15 251 LYS A O 1
ATOM 1730 N N . THR A 1 227 ? 24.329 37.422 53.302 1.00 16.71 252 THR A N 1
ATOM 1731 C CA . THR A 1 227 ? 24.799 37.618 54.680 1.00 16.25 252 THR A CA 1
ATOM 1732 C C . THR A 1 227 ? 26.318 37.486 54.818 1.00 19.60 252 THR A C 1
ATOM 1733 O O . THR A 1 227 ? 26.953 38.292 55.493 1.00 22.30 252 THR A O 1
ATOM 1737 N N . ASP A 1 228 ? 26.897 36.469 54.183 1.00 17.38 253 ASP A N 1
ATOM 1738 C CA . ASP A 1 228 ? 28.311 36.148 54.396 1.00 16.33 253 ASP A CA 1
ATOM 1739 C C . ASP A 1 228 ? 29.092 35.776 53.133 1.00 17.13 253 ASP A C 1
ATOM 1740 O O . ASP A 1 228 ? 30.277 35.440 53.209 1.00 18.73 253 ASP A O 1
ATOM 1745 N N . GLY A 1 229 ? 28.436 35.821 51.981 1.00 15.00 254 GLY A N 1
ATOM 1746 C CA . GLY A 1 229 ? 29.116 35.572 50.719 1.00 16.06 254 GLY A CA 1
ATOM 1747 C C . GLY A 1 229 ? 29.362 34.105 50.415 1.00 16.33 254 GLY A C 1
ATOM 1748 O O . GLY A 1 229 ? 30.017 33.770 49.425 1.00 17.11 254 GLY A O 1
ATOM 1749 N N . LYS A 1 230 ? 28.848 33.220 51.263 1.00 12.36 255 LYS A N 1
ATOM 1750 C CA . LYS A 1 230 ? 28.993 31.778 51.025 1.00 12.48 255 LYS A CA 1
ATOM 1751 C C . LYS A 1 230 ? 28.179 31.270 49.843 1.00 12.79 255 LYS A C 1
ATOM 1752 O O . LYS A 1 230 ? 27.074 31.736 49.574 1.00 12.65 255 LYS A O 1
ATOM 1758 N N . TYR A 1 231 ? 28.731 30.285 49.145 1.00 12.64 256 TYR A N 1
ATOM 1759 C CA . TYR A 1 231 ? 27.978 29.545 48.153 1.00 9.82 256 TYR A CA 1
ATOM 1760 C C . TYR A 1 231 ? 26.955 28.740 48.934 1.00 9.82 256 TYR A C 1
ATOM 1761 O O . TYR A 1 231 ? 27.226 28.324 50.073 1.00 11.51 256 TYR A O 1
ATOM 1770 N N . ALA A 1 232 ? 25.783 28.521 48.352 1.00 10.58 257 ALA A N 1
ATOM 1771 C CA . ALA A 1 232 ? 24.710 27.869 49.096 1.00 10.41 257 ALA A CA 1
ATOM 1772 C C . ALA A 1 232 ? 23.708 27.198 48.194 1.00 11.45 257 ALA A C 1
ATOM 1773 O O . ALA A 1 232 ? 23.685 27.427 46.975 1.00 12.40 257 ALA A O 1
ATOM 1775 N N . ILE A 1 233 ? 22.879 26.363 48.818 1.00 10.11 258 ILE A N 1
ATOM 1776 C CA . ILE A 1 233 ? 21.767 25.700 48.154 1.00 10.97 258 ILE A CA 1
ATOM 1777 C C . ILE A 1 233 ? 20.488 26.398 48.582 1.00 10.68 258 ILE A C 1
ATOM 1778 O O . ILE A 1 233 ? 20.210 26.532 49.792 1.00 11.32 258 ILE A O 1
ATOM 1783 N N . GLY A 1 234 ? 19.726 26.870 47.599 1.00 10.61 259 GLY A N 1
ATOM 1784 C CA . GLY A 1 234 ? 18.413 27.424 47.864 1.00 10.52 259 GLY A CA 1
ATOM 1785 C C . GLY A 1 234 ? 17.356 26.476 47.339 1.00 11.06 259 GLY A C 1
ATOM 1786 O O . GLY A 1 234 ? 17.648 25.565 46.540 1.00 9.23 259 GLY A O 1
ATOM 1787 N N . GLN A 1 235 ? 16.129 26.655 47.805 1.00 11.24 260 GLN A N 1
ATOM 1788 C CA . GLN A 1 235 ? 15.029 25.861 47.280 1.00 11.51 260 GLN A CA 1
ATOM 1789 C C . GLN A 1 235 ? 13.856 26.756 46.918 1.00 10.75 260 GLN A C 1
ATOM 1790 O O . GLN A 1 235 ? 13.685 27.839 47.485 1.00 11.87 260 GLN A O 1
ATOM 1796 N N . ALA A 1 236 ? 13.078 26.302 45.943 1.00 11.07 261 ALA A N 1
ATOM 1797 C CA . ALA A 1 236 ? 11.855 26.982 45.538 1.00 10.60 261 ALA A CA 1
ATOM 1798 C C . ALA A 1 236 ? 10.788 25.932 45.331 1.00 11.96 261 ALA A C 1
ATOM 1799 O O . ALA A 1 236 ? 11.096 24.791 44.984 1.00 13.59 261 ALA A O 1
ATOM 1801 N N . VAL A 1 237 ? 9.535 26.304 45.554 1.00 11.38 262 VAL A N 1
ATOM 1802 C CA . VAL A 1 237 ? 8.443 25.350 45.454 1.00 12.16 262 VAL A CA 1
ATOM 1803 C C . VAL A 1 237 ? 7.460 25.793 44.374 1.00 12.11 262 VAL A C 1
ATOM 1804 O O . VAL A 1 237 ? 7.116 26.972 44.283 1.00 11.12 262 VAL A O 1
ATOM 1808 N N . SER A 1 238 ? 7.046 24.848 43.533 1.00 11.93 263 SER A N 1
ATOM 1809 C CA . SER A 1 238 ? 5.929 25.075 42.621 1.00 10.19 263 SER A CA 1
ATOM 1810 C C . SER A 1 238 ? 4.757 24.223 43.089 1.00 10.22 263 SER A C 1
ATOM 1811 O O . SER A 1 238 ? 4.671 23.032 42.769 1.00 12.76 263 SER A O 1
ATOM 1814 N N . ALA A 1 239 ? 3.861 24.846 43.850 1.00 11.29 264 ALA A N 1
ATOM 1815 C CA . ALA A 1 239 ? 2.717 24.158 44.447 1.00 11.05 264 ALA A CA 1
ATOM 1816 C C . ALA A 1 239 ? 1.722 23.721 43.386 1.00 11.09 264 ALA A C 1
ATOM 1817 O O . ALA A 1 239 ? 0.908 22.823 43.616 1.00 13.51 264 ALA A O 1
ATOM 1819 N N . SER A 1 240 ? 1.796 24.360 42.222 1.00 10.05 265 SER A N 1
ATOM 1820 C CA . SER A 1 240 ? 0.883 24.059 41.125 1.00 11.16 265 SER A CA 1
ATOM 1821 C C . SER A 1 240 ? 1.223 22.727 40.469 1.00 11.48 265 SER A C 1
ATOM 1822 O O . SER A 1 240 ? 0.419 22.180 39.719 1.00 13.03 265 SER A O 1
ATOM 1825 N N . GLY A 1 241 ? 2.431 22.230 40.716 1.00 10.24 266 GLY A N 1
ATOM 1826 C CA . GLY A 1 241 ? 2.922 21.046 40.027 1.00 12.50 266 GLY A CA 1
ATOM 1827 C C . GLY A 1 241 ? 3.352 21.332 38.595 1.00 11.84 266 GLY A C 1
ATOM 1828 O O . GLY A 1 241 ? 3.686 20.419 37.848 1.00 12.90 266 GLY A O 1
ATOM 1829 N N . ASN A 1 242 ? 3.356 22.605 38.217 1.00 11.54 267 ASN A N 1
ATOM 1830 C CA . ASN A 1 242 ? 3.769 23.023 36.884 1.00 9.66 267 ASN A CA 1
ATOM 1831 C C . ASN A 1 242 ? 5.271 23.304 36.873 1.00 10.21 267 ASN A C 1
ATOM 1832 O O . ASN A 1 242 ? 5.767 24.058 37.704 1.00 10.18 267 ASN A O 1
ATOM 1837 N N . VAL A 1 243 ? 6.003 22.716 35.927 1.00 12.43 268 VAL A N 1
ATOM 1838 C CA . VAL A 1 243 ? 7.431 23.005 35.809 1.00 8.97 268 VAL A CA 1
ATOM 1839 C C . VAL A 1 243 ? 7.672 24.500 35.596 1.00 9.11 268 VAL A C 1
ATOM 1840 O O . VAL A 1 243 ? 8.702 25.041 36.014 1.00 10.35 268 VAL A O 1
ATOM 1844 N N . LEU A 1 244 ? 6.710 25.169 34.967 1.00 8.25 269 LEU A N 1
ATOM 1845 C CA . LEU A 1 244 ? 6.863 26.587 34.654 1.00 11.24 269 LEU A CA 1
ATOM 1846 C C . LEU A 1 244 ? 6.589 27.512 35.842 1.00 12.46 269 LEU A C 1
ATOM 1847 O O . LEU A 1 244 ? 6.856 28.717 35.771 1.00 12.43 269 LEU A O 1
ATOM 1852 N N . GLY A 1 245 ? 6.066 26.957 36.929 1.00 9.63 270 GLY A N 1
ATOM 1853 C CA . GLY A 1 245 ? 5.827 27.737 38.135 1.00 10.82 270 GLY A CA 1
ATOM 1854 C C . GLY A 1 245 ? 4.353 27.992 38.418 1.00 13.44 270 GLY A C 1
ATOM 1855 O O . GLY A 1 245 ? 3.493 27.228 37.976 1.00 12.93 270 GLY A O 1
ATOM 1856 N N . PRO A 1 246 ? 4.040 29.059 39.174 1.00 11.09 271 PRO A N 1
ATOM 1857 C CA . PRO A 1 246 ? 5.021 29.997 39.739 1.00 11.79 271 PRO A CA 1
ATOM 1858 C C . PRO A 1 246 ? 5.889 29.365 40.824 1.00 11.63 271 PRO A C 1
ATOM 1859 O O . PRO A 1 246 ? 5.443 28.535 41.627 1.00 12.22 271 PRO A O 1
ATOM 1863 N N . TRP A 1 247 ? 7.160 29.744 40.806 1.00 10.92 272 TRP A N 1
ATOM 1864 C CA . TRP A 1 247 ? 8.114 29.263 41.784 1.00 11.34 272 TRP A CA 1
ATOM 1865 C C . TRP A 1 247 ? 8.201 30.236 42.960 1.00 12.75 272 TRP A C 1
ATOM 1866 O O . TRP A 1 247 ? 8.394 31.440 42.778 1.00 14.76 272 TRP A O 1
ATOM 1877 N N . VAL A 1 248 ? 8.032 29.713 44.168 1.00 11.44 273 VAL A N 1
ATOM 1878 C CA . VAL A 1 248 ? 8.110 30.537 45.366 1.00 11.13 273 VAL A CA 1
ATOM 1879 C C . VAL A 1 248 ? 9.414 30.202 46.085 1.00 13.36 273 VAL A C 1
ATOM 1880 O O . VAL A 1 248 ? 9.619 29.057 46.506 1.00 12.07 273 VAL A O 1
ATOM 1884 N N . GLN A 1 249 ? 10.302 31.191 46.190 1.00 12.51 274 GLN A N 1
ATOM 1885 C CA . GLN A 1 249 ? 11.606 31.005 46.826 1.00 10.56 274 GLN A CA 1
ATOM 1886 C C . GLN A 1 249 ? 11.492 30.938 48.343 1.00 13.82 274 GLN A C 1
ATOM 1887 O O . GLN A 1 249 ? 10.826 31.771 48.961 1.00 13.67 274 GLN A O 1
ATOM 1893 N N . GLU A 1 250 ? 12.158 29.960 48.948 1.00 10.86 275 GLU A N 1
ATOM 1894 C CA . GLU A 1 250 ? 12.256 29.918 50.397 1.00 14.09 275 GLU A CA 1
ATOM 1895 C C . GLU A 1 250 ? 13.316 30.915 50.828 1.00 12.70 275 GLU A C 1
ATOM 1896 O O . GLU A 1 250 ? 14.328 31.074 50.156 1.00 14.62 275 GLU A O 1
ATOM 1902 N N . PRO A 1 251 ? 13.078 31.602 51.949 1.00 13.44 276 PRO A N 1
ATOM 1903 C CA . PRO A 1 251 ? 13.968 32.696 52.349 1.00 15.90 276 PRO A CA 1
ATOM 1904 C C . PRO A 1 251 ? 15.300 32.223 52.923 1.00 17.66 276 PRO A C 1
ATOM 1905 O O . PRO A 1 251 ? 16.237 33.020 52.950 1.00 18.49 276 PRO A O 1
ATOM 1909 N N . GLU A 1 252 ? 15.385 30.974 53.376 1.00 14.37 277 GLU A N 1
ATOM 1910 C CA . GLU A 1 252 ? 16.615 30.480 54.002 1.00 17.05 277 GLU A CA 1
ATOM 1911 C C . GLU A 1 252 ? 17.281 29.419 53.137 1.00 14.92 277 GLU A C 1
ATOM 1912 O O . GLU A 1 252 ? 16.594 28.597 52.517 1.00 14.76 277 GLU A O 1
ATOM 1918 N N . THR A 1 253 ? 18.612 29.424 53.107 1.00 14.50 278 THR A N 1
ATOM 1919 C CA . THR A 1 253 ? 19.339 28.378 52.397 1.00 13.24 278 THR A CA 1
ATOM 1920 C C . THR A 1 253 ? 19.298 27.077 53.191 1.00 13.86 278 THR A C 1
ATOM 1921 O O . THR A 1 253 ? 19.053 27.087 54.399 1.00 15.34 278 THR A O 1
ATOM 1925 N N . LEU A 1 254 ? 19.529 25.960 52.511 1.00 13.83 279 LEU A N 1
ATOM 1926 C CA . LEU A 1 254 ? 19.548 24.666 53.185 1.00 13.75 279 LEU A CA 1
ATOM 1927 C C . LEU A 1 254 ? 20.774 24.528 54.077 1.00 17.38 279 LEU A C 1
ATOM 1928 O O . LEU A 1 254 ? 20.757 23.782 55.054 1.00 17.48 279 LEU A O 1
ATOM 1933 N N . ASN A 1 255 ? 21.844 25.237 53.722 1.00 14.72 280 ASN A N 1
ATOM 1934 C CA . ASN A 1 255 ? 23.161 24.969 54.293 1.00 13.81 280 ASN A CA 1
ATOM 1935 C C . ASN A 1 255 ? 23.963 26.235 54.568 1.00 13.54 280 ASN A C 1
ATOM 1936 O O . ASN A 1 255 ? 23.690 27.287 53.980 1.00 14.59 280 ASN A O 1
ATOM 1941 N N . SER A 1 256 ? 24.954 26.123 55.453 1.00 14.36 281 SER A N 1
ATOM 1942 C CA . SER A 1 256 ? 25.834 27.230 55.792 1.00 14.53 281 SER A CA 1
ATOM 1943 C C . SER A 1 256 ? 27.289 26.811 55.710 1.00 13.53 281 SER A C 1
ATOM 1944 O O . SER A 1 256 ? 28.158 27.442 56.316 1.00 16.76 281 SER A O 1
ATOM 1947 N N . ASP A 1 257 ? 27.557 25.752 54.952 1.00 12.96 282 ASP A N 1
ATOM 1948 C CA . ASP A 1 257 ? 28.909 25.222 54.846 1.00 14.02 282 ASP A CA 1
ATOM 1949 C C . ASP A 1 257 ? 29.659 25.621 53.565 1.00 13.03 282 ASP A C 1
ATOM 1950 O O . ASP A 1 257 ? 30.657 24.987 53.214 1.00 13.85 282 ASP A O 1
ATOM 1955 N N . ASP A 1 258 ? 29.189 26.677 52.896 1.00 12.45 283 ASP A N 1
ATOM 1956 C CA . ASP A 1 258 ? 29.821 27.182 51.671 1.00 11.52 283 ASP A CA 1
ATOM 1957 C C . ASP A 1 258 ? 29.766 26.119 50.582 1.00 12.90 283 ASP A C 1
ATOM 1958 O O . ASP A 1 258 ? 30.637 26.050 49.721 1.00 14.66 283 ASP A O 1
ATOM 1963 N N . GLY A 1 259 ? 28.721 25.298 50.618 1.00 12.44 284 GLY A N 1
ATOM 1964 C CA . GLY A 1 259 ? 28.562 24.231 49.650 1.00 10.73 284 GLY A CA 1
ATOM 1965 C C . GLY A 1 259 ? 27.434 24.464 48.668 1.00 9.27 284 GLY A C 1
ATOM 1966 O O . GLY A 1 259 ? 26.514 25.239 48.929 1.00 10.59 284 GLY A O 1
ATOM 1967 N N . GLY A 1 260 ? 27.477 23.780 47.529 1.00 7.87 285 GLY A N 1
ATOM 1968 C CA . GLY A 1 260 ? 26.394 23.918 46.570 1.00 8.94 285 GLY A CA 1
ATOM 1969 C C . GLY A 1 260 ? 26.485 22.978 45.388 1.00 10.24 285 GLY A C 1
ATOM 1970 O O . GLY A 1 260 ? 27.261 22.019 45.394 1.00 9.68 285 GLY A O 1
ATOM 1971 N N . HIS A 1 261 ? 25.690 23.285 44.366 1.00 10.01 286 HIS A N 1
ATOM 1972 C CA . HIS A 1 261 ? 25.452 22.414 43.214 1.00 9.25 286 HIS A CA 1
ATOM 1973 C C . HIS A 1 261 ? 24.968 21.040 43.665 1.00 9.55 286 HIS A C 1
ATOM 1974 O O . HIS A 1 261 ? 25.684 20.028 43.579 1.00 8.79 286 HIS A O 1
ATOM 1981 N N . ALA A 1 262 ? 23.732 21.026 44.151 1.00 10.27 287 ALA A N 1
ATOM 1982 C CA . ALA A 1 262 ? 23.142 19.850 44.774 1.00 10.15 287 ALA A CA 1
ATOM 1983 C C . ALA A 1 262 ? 22.159 19.147 43.863 1.00 9.10 287 ALA A C 1
ATOM 1984 O O . ALA A 1 262 ? 21.525 19.764 42.999 1.00 12.29 287 ALA A O 1
ATOM 1994 N N . VAL A 1 264 ? 19.273 15.549 44.436 1.00 9.32 289 VAL A N 1
ATOM 1995 C CA . VAL A 1 264 ? 18.768 14.553 45.369 1.00 10.65 289 VAL A CA 1
ATOM 1996 C C . VAL A 1 264 ? 18.458 13.254 44.639 1.00 12.08 289 VAL A C 1
ATOM 1997 O O . VAL A 1 264 ? 18.158 13.240 43.434 1.00 12.89 289 VAL A O 1
ATOM 2001 N N . PHE A 1 265 ? 18.558 12.157 45.375 1.00 10.25 290 PHE A N 1
ATOM 2002 C CA . PHE A 1 265 ? 18.303 10.840 44.825 1.00 10.65 290 PHE A CA 1
ATOM 2003 C C . PHE A 1 265 ? 17.891 9.894 45.932 1.00 12.01 290 PHE A C 1
ATOM 2004 O O . PHE A 1 265 ? 18.162 10.143 47.110 1.00 12.49 290 PHE A O 1
ATOM 2012 N N . LYS A 1 266 ? 17.261 8.789 45.558 1.00 12.50 291 LYS A N 1
ATOM 2013 C CA . LYS A 1 266 ? 17.015 7.732 46.526 1.00 11.95 291 LYS A CA 1
ATOM 2014 C C . LYS A 1 266 ? 18.085 6.675 46.392 1.00 12.06 291 LYS A C 1
ATOM 2015 O O . LYS A 1 266 ? 18.393 6.228 45.276 1.00 14.56 291 LYS A O 1
ATOM 2021 N N . ASP A 1 267 ? 18.671 6.292 47.522 1.00 10.73 292 ASP A N 1
ATOM 2022 C CA . ASP A 1 267 ? 19.668 5.226 47.513 1.00 11.17 292 ASP A CA 1
ATOM 2023 C C . ASP A 1 267 ? 19.002 3.870 47.262 1.00 12.15 292 ASP A C 1
ATOM 2024 O O . ASP A 1 267 ? 17.780 3.802 47.067 1.00 14.56 292 ASP A O 1
ATOM 2029 N N . LEU A 1 268 ? 19.798 2.802 47.256 1.00 12.24 293 LEU A N 1
ATOM 2030 C CA . LEU A 1 268 ? 19.288 1.473 46.909 1.00 12.48 293 LEU A CA 1
ATOM 2031 C C . LEU A 1 268 ? 18.255 0.941 47.904 1.00 17.03 293 LEU A C 1
ATOM 2032 O O . LEU A 1 268 ? 17.505 0.015 47.593 1.00 20.17 293 LEU A O 1
ATOM 2037 N N . LYS A 1 269 ? 18.227 1.528 49.100 1.00 14.27 294 LYS A N 1
ATOM 2038 C CA . LYS A 1 269 ? 17.252 1.173 50.125 1.00 15.53 294 LYS A CA 1
ATOM 2039 C C . LYS A 1 269 ? 16.035 2.101 50.125 1.00 17.93 294 LYS A C 1
ATOM 2040 O O . LYS A 1 269 ? 15.120 1.934 50.934 1.00 19.80 294 LYS A O 1
ATOM 2046 N N . GLY A 1 270 ? 16.030 3.083 49.232 1.00 15.27 295 GLY A N 1
ATOM 2047 C CA . GLY A 1 270 ? 14.894 3.982 49.122 1.00 16.48 295 GLY A CA 1
ATOM 2048 C C . GLY A 1 270 ? 15.005 5.245 49.960 1.00 16.91 295 GLY A C 1
ATOM 2049 O O . GLY A 1 270 ? 14.067 6.040 49.988 1.00 17.12 295 GLY A O 1
ATOM 2050 N N . ARG A 1 271 ? 16.146 5.440 50.624 1.00 12.66 296 ARG A N 1
ATOM 2051 C CA . ARG A 1 271 ? 16.362 6.627 51.461 1.00 15.13 296 ARG A CA 1
ATOM 2052 C C . ARG A 1 271 ? 16.700 7.832 50.601 1.00 11.88 296 ARG A C 1
ATOM 2053 O O . ARG A 1 271 ? 17.614 7.772 49.778 1.00 12.58 296 ARG A O 1
ATOM 2061 N N . LEU A 1 272 ? 15.995 8.942 50.806 1.00 12.14 297 LEU A N 1
ATOM 2062 C CA . LEU A 1 272 ? 16.312 10.160 50.064 1.00 11.48 297 LEU A CA 1
ATOM 2063 C C . LEU A 1 272 ? 17.619 10.785 50.569 1.00 12.91 297 LEU A C 1
ATOM 2064 O O . LEU A 1 272 ? 17.833 10.936 51.787 1.00 12.16 297 LEU A O 1
ATOM 2077 N N . ILE A 1 274 ? 20.887 13.821 49.631 1.00 10.61 299 ILE A N 1
ATOM 2078 C CA . ILE A 1 274 ? 21.371 14.965 48.861 1.00 9.18 299 ILE A CA 1
ATOM 2079 C C . ILE A 1 274 ? 22.871 14.795 48.616 1.00 9.55 299 ILE A C 1
ATOM 2080 O O . ILE A 1 274 ? 23.584 14.250 49.454 1.00 11.16 299 ILE A O 1
ATOM 2085 N N . SER A 1 275 ? 23.321 15.229 47.444 1.00 9.14 300 SER A N 1
ATOM 2086 C CA . SER A 1 275 ? 24.741 15.240 47.098 1.00 9.54 300 SER A CA 1
ATOM 2087 C C . SER A 1 275 ? 25.123 16.629 46.596 1.00 9.24 300 SER A C 1
ATOM 2088 O O . SER A 1 275 ? 24.469 17.175 45.692 1.00 9.94 300 SER A O 1
ATOM 2091 N N . TYR A 1 276 ? 26.183 17.198 47.170 1.00 9.92 301 TYR A N 1
ATOM 2092 C CA . TYR A 1 276 ? 26.678 18.513 46.759 1.00 9.47 301 TYR A CA 1
ATOM 2093 C C . TYR A 1 276 ? 28.139 18.618 47.142 1.00 8.97 301 TYR A C 1
ATOM 2094 O O . TYR A 1 276 ? 28.652 17.736 47.808 1.00 11.41 301 TYR A O 1
ATOM 2103 N N . HIS A 1 277 ? 28.824 19.689 46.744 1.00 8.50 302 HIS A N 1
ATOM 2104 C CA . HIS A 1 277 ? 30.207 19.836 47.196 1.00 9.21 302 HIS A CA 1
ATOM 2105 C C . HIS A 1 277 ? 30.325 20.941 48.225 1.00 9.83 302 HIS A C 1
ATOM 2106 O O . HIS A 1 277 ? 29.546 21.890 48.211 1.00 10.21 302 HIS A O 1
ATOM 2113 N N . ALA A 1 278 ? 31.294 20.810 49.123 1.00 10.22 303 ALA A N 1
ATOM 2114 C CA . ALA A 1 278 ? 31.618 21.865 50.076 1.00 9.72 303 ALA A CA 1
ATOM 2115 C C . ALA A 1 278 ? 33.075 21.711 50.469 1.00 9.40 303 ALA A C 1
ATOM 2116 O O . ALA A 1 278 ? 33.625 20.618 50.381 1.00 13.04 303 ALA A O 1
ATOM 2118 N N . PRO A 1 279 ? 33.737 22.811 50.860 1.00 11.78 304 PRO A N 1
ATOM 2119 C CA . PRO A 1 279 ? 33.330 24.202 50.679 1.00 12.30 304 PRO A CA 1
ATOM 2120 C C . PRO A 1 279 ? 33.493 24.515 49.194 1.00 11.36 304 PRO A C 1
ATOM 2121 O O . PRO A 1 279 ? 33.633 23.583 48.388 1.00 13.81 304 PRO A O 1
ATOM 2125 N N . ASN A 1 280 ? 33.490 25.791 48.826 1.00 12.74 305 ASN A N 1
ATOM 2126 C CA . ASN A 1 280 ? 33.412 26.134 47.409 1.00 11.71 305 ASN A CA 1
ATOM 2127 C C . ASN A 1 280 ? 34.758 26.488 46.776 1.00 12.82 305 ASN A C 1
ATOM 2128 O O . ASN A 1 280 ? 34.821 26.911 45.625 1.00 14.99 305 ASN A O 1
ATOM 2133 N N . SER A 1 281 ? 35.834 26.312 47.531 1.00 13.16 306 SER A N 1
ATOM 2134 C CA . SER A 1 281 ? 37.169 26.567 47.002 1.00 14.29 306 SER A CA 1
ATOM 2135 C C . SER A 1 281 ? 38.203 25.738 47.743 1.00 16.51 306 SER A C 1
ATOM 2136 O O . SER A 1 281 ? 37.963 25.304 48.873 1.00 16.93 306 SER A O 1
ATOM 2139 N N . GLN A 1 282 ? 39.348 25.526 47.089 1.00 16.03 307 GLN A N 1
ATOM 2140 C CA . GLN A 1 282 ? 40.532 24.891 47.674 1.00 19.27 307 GLN A CA 1
ATOM 2141 C C . GLN A 1 282 ? 40.388 23.402 47.958 1.00 19.88 307 GLN A C 1
ATOM 2142 O O . GLN A 1 282 ? 41.224 22.609 47.528 1.00 19.82 307 GLN A O 1
ATOM 2145 N N . THR A 1 283 ? 39.345 23.026 48.692 1.00 14.86 308 THR A N 1
ATOM 2146 C CA . THR A 1 283 ? 39.209 21.649 49.155 1.00 15.51 308 THR A CA 1
ATOM 2147 C C . THR A 1 283 ? 37.828 21.063 48.905 1.00 12.83 308 THR A C 1
ATOM 2148 O O . THR A 1 283 ? 37.368 20.228 49.695 1.00 14.42 308 THR A O 1
ATOM 2152 N N . GLU A 1 284 ? 37.176 21.481 47.818 1.00 10.38 309 GLU A N 1
ATOM 2153 C CA . GLU A 1 284 ? 35.825 21.004 47.504 1.00 11.17 309 GLU A CA 1
ATOM 2154 C C . GLU A 1 284 ? 35.763 19.481 47.513 1.00 12.41 309 GLU A C 1
ATOM 2155 O O . GLU A 1 284 ? 36.579 18.811 46.877 1.00 12.65 309 GLU A O 1
ATOM 2161 N N . HIS A 1 285 ? 34.778 18.936 48.215 1.00 10.86 310 HIS A N 1
ATOM 2162 C CA . HIS A 1 285 ? 34.611 17.488 48.299 1.00 9.05 310 HIS A CA 1
ATOM 2163 C C . HIS A 1 285 ? 33.125 17.165 48.397 1.00 11.57 310 HIS A C 1
ATOM 2164 O O . HIS A 1 285 ? 32.321 18.010 48.815 1.00 11.64 310 HIS A O 1
ATOM 2171 N N . PRO A 1 286 ? 32.739 15.946 47.998 1.00 10.81 311 PRO A N 1
ATOM 2172 C CA . PRO A 1 286 ? 31.312 15.612 48.017 1.00 9.52 311 PRO A CA 1
ATOM 2173 C C . PRO A 1 286 ? 30.777 15.421 49.418 1.00 13.21 311 PRO A C 1
ATOM 2174 O O . PRO A 1 286 ? 31.416 14.793 50.264 1.00 16.25 311 PRO A O 1
ATOM 2178 N N . VAL A 1 287 ? 29.599 15.981 49.643 1.00 10.22 312 VAL A N 1
ATOM 2179 C CA . VAL A 1 287 ? 28.853 15.782 50.866 1.00 9.66 312 VAL A CA 1
ATOM 2180 C C . VAL A 1 287 ? 27.599 15.033 50.437 1.00 9.25 312 VAL A C 1
ATOM 2181 O O . VAL A 1 287 ? 26.821 15.529 49.620 1.00 11.10 312 VAL A O 1
ATOM 2185 N N . ILE A 1 288 ? 27.445 13.811 50.928 1.00 11.80 313 ILE A N 1
ATOM 2186 C CA . ILE A 1 288 ? 26.323 12.962 50.528 1.00 10.96 313 ILE A CA 1
ATOM 2187 C C . ILE A 1 288 ? 25.675 12.497 51.820 1.00 10.94 313 ILE A C 1
ATOM 2188 O O . ILE A 1 288 ? 26.250 11.724 52.580 1.00 14.25 313 ILE A O 1
ATOM 2193 N N . THR A 1 289 ? 24.464 12.980 52.076 1.00 12.06 314 THR A N 1
ATOM 2194 C CA A THR A 1 289 ? 23.832 12.817 53.387 0.47 14.40 314 THR A CA 1
ATOM 2195 C CA B THR A 1 289 ? 23.853 12.789 53.380 0.53 12.19 314 THR A CA 1
ATOM 2196 C C . THR A 1 289 ? 22.327 12.691 53.250 1.00 11.91 314 THR A C 1
ATOM 2197 O O . THR A 1 289 ? 21.748 13.193 52.282 1.00 11.21 314 THR A O 1
ATOM 2204 N N . PRO A 1 290 ? 21.670 12.025 54.218 1.00 11.60 315 PRO A N 1
ATOM 2205 C CA . PRO A 1 290 ? 20.208 11.933 54.131 1.00 11.15 315 PRO A CA 1
ATOM 2206 C C . PRO A 1 290 ? 19.555 13.303 54.173 1.00 14.76 315 PRO A C 1
ATOM 2207 O O . PRO A 1 290 ? 20.053 14.231 54.827 1.00 16.41 315 PRO A O 1
ATOM 2211 N N . ILE A 1 291 ? 18.438 13.426 53.474 1.00 12.46 316 ILE A N 1
ATOM 2212 C CA . ILE A 1 291 ? 17.671 14.658 53.495 1.00 11.74 316 ILE A CA 1
ATOM 2213 C C . ILE A 1 291 ? 16.199 14.320 53.659 1.00 14.61 316 ILE A C 1
ATOM 2214 O O . ILE A 1 291 ? 15.750 13.247 53.254 1.00 15.05 316 ILE A O 1
ATOM 2219 N N . TYR A 1 292 ? 15.454 15.223 54.285 1.00 12.53 317 TYR A N 1
ATOM 2220 C CA . TYR A 1 292 ? 14.081 14.940 54.649 1.00 11.70 317 TYR A CA 1
ATOM 2221 C C . TYR A 1 292 ? 13.151 16.037 54.170 1.00 14.85 317 TYR A C 1
ATOM 2222 O O . TYR A 1 292 ? 13.544 17.197 54.054 1.00 17.10 317 TYR A O 1
ATOM 2231 N N . ILE A 1 293 ? 11.911 15.653 53.897 1.00 16.06 318 ILE A N 1
ATOM 2232 C CA . ILE A 1 293 ? 10.884 16.596 53.505 1.00 15.45 318 ILE A CA 1
ATOM 2233 C C . ILE A 1 293 ? 9.972 16.842 54.700 1.00 14.97 318 ILE A C 1
ATOM 2234 O O . ILE A 1 293 ? 9.488 15.901 55.340 1.00 18.30 318 ILE A O 1
ATOM 2239 N N . LYS A 1 294 ? 9.760 18.112 55.030 1.00 15.90 319 LYS A N 1
ATOM 2240 C CA . LYS A 1 294 ? 8.876 18.463 56.131 1.00 18.55 319 LYS A CA 1
ATOM 2241 C C . LYS A 1 294 ? 8.032 19.638 55.681 1.00 16.53 319 LYS A C 1
ATOM 2242 O O . LYS A 1 294 ? 8.572 20.634 55.194 1.00 17.08 319 LYS A O 1
ATOM 2245 N N . ASP A 1 295 ? 6.716 19.506 55.808 1.00 21.01 320 ASP A N 1
ATOM 2246 C CA . ASP A 1 295 ? 5.790 20.555 55.387 1.00 20.40 320 ASP A CA 1
ATOM 2247 C C . ASP A 1 295 ? 6.023 20.976 53.935 1.00 18.71 320 ASP A C 1
ATOM 2248 O O . ASP A 1 295 ? 5.971 22.157 53.590 1.00 20.29 320 ASP A O 1
ATOM 2253 N N . GLY A 1 296 ? 6.312 19.994 53.092 1.00 13.72 321 GLY A N 1
ATOM 2254 C CA . GLY A 1 296 ? 6.365 20.209 51.661 1.00 14.78 321 GLY A CA 1
ATOM 2255 C C . GLY A 1 296 ? 7.644 20.819 51.134 1.00 17.05 321 GLY A C 1
ATOM 2256 O O . GLY A 1 296 ? 7.692 21.258 49.984 1.00 18.57 321 GLY A O 1
ATOM 2257 N N . LYS A 1 297 ? 8.686 20.842 51.958 1.00 14.29 322 LYS A N 1
ATOM 2258 C CA . LYS A 1 297 ? 9.971 21.379 51.516 1.00 14.17 322 LYS A CA 1
ATOM 2259 C C . LYS A 1 297 ? 11.130 20.729 52.260 1.00 13.81 322 LYS A C 1
ATOM 2260 O O . LYS A 1 297 ? 10.923 19.982 53.209 1.00 18.22 322 LYS A O 1
ATOM 2264 N N . PHE A 1 298 ? 12.352 21.012 51.826 1.00 14.10 323 PHE A N 1
ATOM 2265 C CA . PHE A 1 298 ? 13.531 20.447 52.487 1.00 19.20 323 PHE A CA 1
ATOM 2266 C C . PHE A 1 298 ? 13.932 21.277 53.699 1.00 23.14 323 PHE A C 1
ATOM 2267 O O . PHE A 1 298 ? 13.519 22.429 53.832 1.00 22.11 323 PHE A O 1
#